Protein AF-A0A8T7M5J0-F1 (afdb_monomer)

Secondary structure (DSSP, 8-state):
-PPP----HHHHHHHHHGGGS--EEEEHHHHHHHHHHHHHHHHHTT--EEEEEE-S-HHHHHHHHHHHHHHHHHSSEEEEEEPPPTT--TT---------TTSTTSS-TTEEEEEPPTT-GGGGEEEEEEEESS-EEEEEEEE-----SSGGG-EEEEEEE--HHHHHHHHHHHHHHHHHH-HHHHHHHHHHHHHS---PPPHHHHHHHHHHHHHHHHHHHHHHHHHHHHHHHHHHHHHHHHHHHHHHHHHHHHHHHHTT-SS--HHHHHHHHHHHHHHHHHHHHHHHHHHHHHHHSSS-----TTS-S---

Organism: NCBI:txid3003348

Radius of gyration: 29.37 Å; Cα contacts (8 Å, |Δi|>4): 391; chains: 1; bounding box: 69×41×89 Å

Sequence (312 aa):
MKKPLNLSLFQALKKVLKDEIEIIELPKPTLIEISHVLEDTVISNKLPAMVFTGFQESKYWLKEIKRYRELAGIAHSVAVFSGPPIGVSPNSKTNHEIPFPGSAEDLTANTINITLADNDSMRQEWFLIVLTKEFSVLLCGLDKHEPVSMEAERKFETIISFDPAVITIALALIESVLEHYRPEKLKIVKEGSKNFPPCLPTPKYLSIITSKFIEQAAFYRPLLRRLDQEIAMRATINRLLHEAGQPITSLLMQLELLKGEKFLNIEDLNTLLSLSERLKGILDQLSKVSEFKTESFDGFLYLDINKPLFEV

InterPro domains:
  IPR019278 DICT domain [PF10069] (10-140)

Foldseek 3Di:
DFDAPQDALVVLLCVVCPPVFDWDKDFPVLLVLLVCLVLVLCLVVLFAKEKEWEELAVVVVLVCVVSVQSSLVRYQAYEYEHEDHPPPDVPPPDPDPPQDPDDVVNHPPRYHYFHGDPPHNSSQKTWMWIFGQQFTKIKIWGWPPDDDPDSRRTMTRITIDRDLVSSVSSVVSVLVSCCRGPVVCSVVSVVRCVVRRRDHHDPVSVVSSVVSVVVVVVVCVVVVVVVVVVVVLVVVVVVLVVQLVVLVVVLVVLVVVCVPDPDDDPVSVVSNVVSVVSNVVSVVVVVVSVVVVVVPPPPDDDDPPPDPPDDD

Nearest PDB structures (foldseek):
  4pn0-assembly1_A  TM=2.574E-01  e=2.752E+00  Schizosaccharomyces pombe

Solvent-accessible surface area (backbone atoms only — not comparable to full-atom values): 17499 Å² total; per-residue (Å²): 130,70,79,50,61,88,54,40,67,57,62,52,48,51,66,73,46,51,89,80,51,76,72,42,81,38,40,44,61,60,52,50,48,54,51,46,56,57,52,48,53,36,55,79,65,60,41,57,23,42,36,41,37,32,35,50,43,38,74,59,48,69,77,44,46,69,58,54,48,56,42,29,75,46,22,67,29,32,38,39,38,27,38,67,58,88,85,72,53,99,79,60,90,59,96,60,81,73,71,52,98,58,36,88,80,72,45,58,96,27,53,44,83,42,70,47,35,80,91,20,40,47,39,54,21,41,35,41,37,42,20,18,90,53,31,19,40,35,39,36,28,36,58,70,82,68,92,63,95,45,83,64,66,38,44,19,52,27,40,72,45,46,51,34,69,63,43,49,55,52,48,56,52,52,49,55,52,30,48,72,73,41,50,88,49,40,63,60,54,53,54,49,42,66,78,24,46,65,28,62,50,38,73,68,54,45,50,54,52,53,48,52,54,48,53,52,55,56,63,47,50,63,55,53,54,49,50,53,50,52,52,54,47,50,53,49,51,53,50,49,54,57,61,44,47,56,41,52,54,50,49,53,52,52,55,56,60,49,74,78,56,94,72,87,54,73,68,60,52,52,50,52,48,54,36,49,54,54,43,48,56,49,51,55,53,51,50,56,59,52,56,59,52,66,77,67,61,85,79,71,84,86,75,66,90,84,62,73,96,80,84,129

Structure (mmCIF, N/CA/C/O backbone):
data_AF-A0A8T7M5J0-F1
#
_entry.id   AF-A0A8T7M5J0-F1
#
loop_
_atom_site.group_PDB
_atom_site.id
_atom_site.type_symbol
_atom_site.label_atom_id
_atom_site.label_alt_id
_atom_site.label_comp_id
_atom_site.label_asym_id
_atom_site.label_entity_id
_atom_site.label_seq_id
_atom_site.pdbx_PDB_ins_code
_atom_site.Cartn_x
_atom_site.Cartn_y
_atom_site.Cartn_z
_atom_site.occupancy
_atom_site.B_iso_or_equiv
_atom_site.auth_seq_id
_atom_site.auth_comp_id
_atom_site.auth_asym_id
_atom_site.auth_atom_id
_atom_site.pdbx_PDB_model_num
ATOM 1 N N . MET A 1 1 ? 8.734 -15.324 24.807 1.00 62.44 1 MET A N 1
ATOM 2 C CA . MET A 1 1 ? 7.954 -14.797 23.663 1.00 62.44 1 MET A CA 1
ATOM 3 C C . MET A 1 1 ? 6.618 -15.521 23.586 1.00 62.44 1 MET A C 1
ATOM 5 O O . MET A 1 1 ? 6.584 -16.709 23.890 1.00 62.44 1 MET A O 1
ATOM 9 N N . LYS A 1 2 ? 5.529 -14.820 23.234 1.00 76.81 2 LYS A N 1
ATOM 10 C CA . LYS A 1 2 ? 4.229 -15.457 22.947 1.00 76.81 2 LYS A CA 1
ATOM 11 C C . LYS A 1 2 ? 4.355 -16.346 21.700 1.00 76.81 2 LYS A C 1
ATOM 13 O O . LYS A 1 2 ? 5.216 -16.095 20.862 1.00 76.81 2 LYS A O 1
ATOM 18 N N . LYS A 1 3 ? 3.535 -17.398 21.602 1.00 86.44 3 LYS A N 1
ATOM 19 C CA . LYS A 1 3 ? 3.463 -18.245 20.396 1.00 86.44 3 LYS A CA 1
ATOM 20 C C . LYS A 1 3 ? 2.876 -17.439 19.225 1.00 86.44 3 LYS A C 1
ATOM 22 O O . LYS A 1 3 ? 2.038 -16.581 19.507 1.00 86.44 3 LYS A O 1
ATOM 27 N N . PRO A 1 4 ? 3.270 -17.705 17.966 1.00 87.81 4 PRO A N 1
ATOM 28 C CA . PRO A 1 4 ? 2.684 -17.031 16.813 1.00 87.81 4 PRO A CA 1
ATOM 29 C C . PRO A 1 4 ? 1.185 -17.302 16.735 1.00 87.81 4 PRO A C 1
ATOM 31 O O . PRO A 1 4 ? 0.736 -18.435 16.943 1.00 87.81 4 PRO A O 1
ATOM 34 N N . LEU A 1 5 ? 0.421 -16.251 16.453 1.00 85.44 5 LEU A N 1
ATOM 35 C CA . LEU A 1 5 ? -0.970 -16.383 16.069 1.00 85.44 5 LEU A CA 1
ATOM 36 C C . LEU A 1 5 ? -0.924 -16.619 14.559 1.00 85.44 5 LEU A C 1
ATOM 38 O O . LEU A 1 5 ? -0.621 -15.707 13.805 1.00 85.44 5 LEU A O 1
ATOM 42 N N . ASN A 1 6 ? -1.134 -17.859 14.108 1.00 86.38 6 ASN A N 1
ATOM 43 C CA . ASN A 1 6 ? -1.099 -18.222 12.681 1.00 86.38 6 ASN A CA 1
ATOM 44 C C . ASN A 1 6 ? -2.337 -17.676 11.937 1.00 86.38 6 ASN A C 1
ATOM 46 O O . ASN A 1 6 ? -3.105 -18.429 11.337 1.00 86.38 6 ASN A O 1
ATOM 50 N N . LEU A 1 7 ? -2.573 -16.373 12.058 1.00 92.12 7 LEU A N 1
ATOM 51 C CA . LEU A 1 7 ? -3.664 -15.625 11.468 1.00 92.12 7 LEU A CA 1
ATOM 52 C C . LEU A 1 7 ? -3.059 -14.677 10.440 1.00 92.12 7 LEU A C 1
ATOM 54 O O . LEU A 1 7 ? -2.282 -13.793 10.776 1.00 92.12 7 LEU A O 1
ATOM 58 N N . SER A 1 8 ? -3.427 -14.887 9.183 1.00 93.62 8 SER A N 1
ATOM 59 C CA . SER A 1 8 ? -3.113 -13.989 8.077 1.00 93.62 8 SER A CA 1
ATOM 60 C C . SER A 1 8 ? -4.318 -13.088 7.837 1.00 93.62 8 SER A C 1
ATOM 62 O O . SER A 1 8 ? -5.422 -13.602 7.620 1.00 93.62 8 SER A O 1
ATOM 64 N N . LEU A 1 9 ? -4.129 -11.767 7.888 1.00 94.94 9 LEU A N 1
ATOM 65 C CA . LEU A 1 9 ? -5.209 -10.815 7.627 1.00 94.94 9 LEU A CA 1
ATOM 66 C C . LEU A 1 9 ? -5.636 -10.936 6.163 1.00 94.94 9 LEU A C 1
ATOM 68 O O . LEU A 1 9 ? -6.823 -11.110 5.879 1.00 94.94 9 LEU A O 1
ATOM 72 N N . PHE A 1 10 ? -4.665 -10.947 5.250 1.00 95.38 10 PHE A N 1
ATOM 73 C CA . PHE A 1 10 ? -4.910 -11.086 3.818 1.00 95.38 10 PHE A CA 1
ATOM 74 C C . PHE A 1 10 ? -5.673 -12.372 3.469 1.00 95.38 10 PHE A C 1
ATOM 76 O O . PHE A 1 10 ? -6.713 -12.321 2.812 1.00 95.38 10 PHE A O 1
ATOM 83 N N . GLN A 1 11 ? -5.199 -13.537 3.930 1.00 94.88 11 GLN A N 1
ATOM 84 C CA . GLN A 1 11 ? -5.832 -14.821 3.601 1.00 94.88 11 GLN A CA 1
ATOM 85 C C . GLN A 1 11 ? -7.222 -14.950 4.228 1.00 94.88 11 GLN A C 1
ATOM 87 O O . GLN A 1 11 ? -8.128 -15.517 3.612 1.00 94.88 11 GLN A O 1
ATOM 92 N N . ALA A 1 12 ? -7.418 -14.415 5.437 1.00 94.31 12 ALA A N 1
ATOM 93 C CA . ALA A 1 12 ? -8.731 -14.392 6.069 1.00 94.31 12 ALA A CA 1
ATOM 94 C C . ALA A 1 12 ? -9.722 -13.536 5.266 1.00 94.31 12 ALA A C 1
ATOM 96 O O . ALA A 1 12 ? -10.829 -13.997 4.989 1.00 94.31 12 ALA A O 1
ATOM 97 N N . LEU A 1 13 ? -9.313 -12.342 4.826 1.00 94.56 13 LEU A N 1
ATOM 98 C CA . LEU A 1 13 ? -10.138 -11.471 3.986 1.00 94.56 13 LEU A CA 1
ATOM 99 C C . LEU A 1 13 ? -10.436 -12.105 2.626 1.00 94.56 13 LEU A C 1
ATOM 101 O O . LEU A 1 13 ? -11.602 -12.202 2.254 1.00 94.56 13 LEU A O 1
ATOM 105 N N . LYS A 1 14 ? -9.420 -12.629 1.930 1.00 94.00 14 LYS A N 1
ATOM 106 C CA . LYS A 1 14 ? -9.575 -13.349 0.653 1.00 94.00 14 LYS A CA 1
ATOM 107 C C . LYS A 1 14 ? -10.585 -14.493 0.768 1.00 94.00 14 LYS A C 1
ATOM 109 O O . LYS A 1 14 ? -11.437 -14.667 -0.098 1.00 94.00 14 LYS A O 1
ATOM 114 N N . LYS A 1 15 ? -10.542 -15.253 1.866 1.00 91.75 15 LYS A N 1
ATOM 115 C CA . LYS A 1 15 ? -11.474 -16.362 2.117 1.00 91.75 15 LYS A CA 1
ATOM 116 C C . LYS A 1 15 ? -12.911 -15.899 2.362 1.00 91.75 15 LYS A C 1
ATOM 118 O O . LYS A 1 15 ? -13.839 -16.586 1.934 1.00 91.75 15 LYS A O 1
ATOM 123 N N . VAL A 1 16 ? -13.094 -14.808 3.105 1.00 88.25 16 VAL A N 1
ATOM 124 C CA . VAL A 1 16 ? -14.425 -14.293 3.460 1.00 88.25 16 VAL A CA 1
ATOM 125 C C . VAL A 1 16 ? -15.076 -13.600 2.268 1.00 88.25 16 VAL A C 1
ATOM 127 O O . VAL A 1 16 ? -16.250 -13.844 2.010 1.00 88.25 16 VAL A O 1
ATOM 130 N N . LEU A 1 17 ? -14.311 -12.796 1.532 1.00 87.00 17 LEU A N 1
ATOM 131 C CA . LEU A 1 17 ? -14.814 -11.953 0.448 1.00 87.00 17 LEU A CA 1
ATOM 132 C C . LEU A 1 17 ? -14.893 -12.685 -0.895 1.00 87.00 17 LEU A C 1
ATOM 134 O O . LEU A 1 17 ? -15.700 -12.310 -1.735 1.00 87.00 17 LEU A O 1
ATOM 138 N N . LYS A 1 18 ? -14.115 -13.759 -1.091 1.00 84.12 18 LYS A N 1
ATOM 139 C CA . LYS A 1 18 ? -14.115 -14.572 -2.320 1.00 84.12 18 LYS A CA 1
ATOM 140 C C . LYS A 1 18 ? -14.060 -13.689 -3.580 1.00 84.12 18 LYS A C 1
ATOM 142 O O . LYS A 1 18 ? -13.096 -12.952 -3.741 1.00 84.12 18 LYS A O 1
ATOM 147 N N . ASP A 1 19 ? -15.085 -13.762 -4.430 1.00 80.06 19 ASP A N 1
ATOM 148 C CA . ASP A 1 19 ? -15.184 -13.063 -5.714 1.00 80.06 19 ASP A CA 1
ATOM 149 C C . ASP A 1 19 ? -15.786 -11.647 -5.589 1.00 80.06 19 ASP A C 1
ATOM 151 O O . ASP A 1 19 ? -15.951 -10.958 -6.593 1.00 80.06 19 ASP A O 1
ATOM 155 N N . GLU A 1 20 ? -16.134 -11.197 -4.377 1.00 84.25 20 GLU A N 1
ATOM 156 C CA . GLU A 1 20 ? -16.705 -9.861 -4.136 1.00 84.25 20 GLU A CA 1
ATOM 157 C C . GLU A 1 20 ? -15.642 -8.754 -4.092 1.00 84.25 20 GLU A C 1
ATOM 159 O O . GLU A 1 20 ? -15.988 -7.572 -4.107 1.00 84.25 20 GLU A O 1
ATOM 164 N N . ILE A 1 21 ? -14.353 -9.111 -4.048 1.00 83.88 21 ILE A N 1
ATOM 165 C CA . ILE A 1 21 ? -13.253 -8.148 -4.040 1.00 83.88 21 ILE A CA 1
ATOM 166 C C . ILE A 1 21 ? -12.209 -8.474 -5.102 1.00 83.88 21 ILE A C 1
ATOM 168 O O . ILE A 1 21 ? -11.776 -9.615 -5.259 1.00 83.88 21 ILE A O 1
ATOM 172 N N . GLU A 1 22 ? -11.779 -7.444 -5.824 1.00 88.94 22 GLU A N 1
ATOM 173 C CA . GLU A 1 22 ? -10.689 -7.566 -6.781 1.00 88.94 22 GLU A CA 1
ATOM 174 C C . GLU A 1 22 ? -9.350 -7.632 -6.037 1.00 88.94 22 GLU A C 1
ATOM 176 O O . GLU A 1 22 ? -9.048 -6.795 -5.183 1.00 88.94 22 GLU A O 1
ATOM 181 N N . ILE A 1 23 ? -8.543 -8.641 -6.366 1.00 93.19 23 ILE A N 1
ATOM 182 C CA . ILE A 1 23 ? -7.170 -8.772 -5.880 1.00 93.19 23 ILE A CA 1
ATOM 183 C C . ILE A 1 23 ? -6.244 -8.340 -7.007 1.00 93.19 23 ILE A C 1
ATOM 185 O O . ILE A 1 23 ? -6.218 -8.961 -8.069 1.00 93.19 23 ILE A O 1
ATOM 189 N N . ILE A 1 24 ? -5.465 -7.293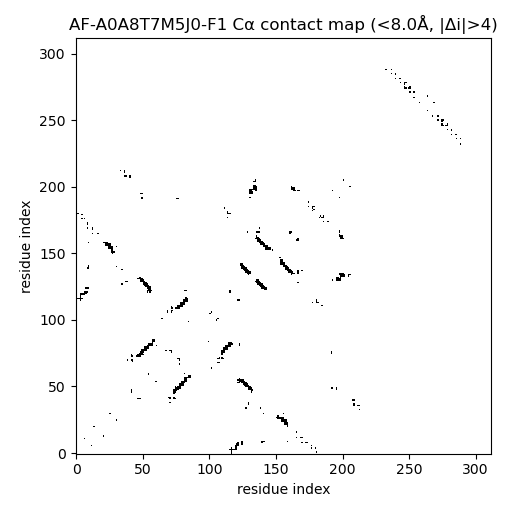 -6.754 1.00 94.12 24 ILE A N 1
ATOM 190 C CA . ILE A 1 24 ? -4.527 -6.723 -7.722 1.00 94.12 24 ILE A CA 1
ATOM 191 C C . ILE A 1 24 ? -3.088 -7.076 -7.349 1.00 94.12 24 ILE A C 1
ATOM 193 O O . ILE A 1 24 ? -2.733 -7.126 -6.174 1.00 94.12 24 ILE A O 1
ATOM 197 N N . GLU A 1 25 ? -2.236 -7.315 -8.344 1.00 94.31 25 GLU A N 1
ATOM 198 C CA . GLU A 1 25 ? -0.804 -7.528 -8.121 1.00 94.31 25 GLU A CA 1
ATOM 199 C C . GLU A 1 25 ? -0.076 -6.181 -8.190 1.00 94.31 25 GLU A C 1
ATOM 201 O O . GLU A 1 25 ? -0.084 -5.521 -9.231 1.00 94.31 25 GLU A O 1
ATOM 206 N N . LEU A 1 26 ? 0.556 -5.769 -7.088 1.00 90.69 26 LEU A N 1
ATOM 207 C CA . LEU A 1 26 ? 1.293 -4.508 -7.006 1.00 90.69 26 LEU A CA 1
ATOM 208 C C . LEU A 1 26 ? 2.768 -4.740 -6.663 1.00 90.69 26 LEU A C 1
ATOM 210 O O . LEU A 1 26 ? 3.072 -5.523 -5.759 1.00 90.69 26 LEU A O 1
ATOM 214 N N . PRO A 1 27 ? 3.708 -4.052 -7.335 1.00 89.00 27 PRO A N 1
ATOM 215 C CA . PRO A 1 27 ? 5.094 -4.047 -6.901 1.00 89.00 27 PRO A CA 1
ATOM 216 C C . PRO A 1 27 ? 5.232 -3.241 -5.602 1.00 89.00 27 PRO A C 1
ATOM 218 O O . PRO A 1 27 ? 4.486 -2.287 -5.355 1.00 89.00 27 PRO A O 1
ATOM 221 N N . LYS A 1 28 ? 6.223 -3.597 -4.780 1.00 86.69 28 LYS A N 1
ATOM 222 C CA . LYS A 1 28 ? 6.463 -2.979 -3.466 1.00 86.69 28 LYS A CA 1
ATOM 223 C C . LYS A 1 28 ? 6.459 -1.440 -3.472 1.00 86.69 28 LYS A C 1
ATOM 225 O O . LYS A 1 28 ? 5.820 -0.876 -2.585 1.00 86.69 28 LYS A O 1
ATOM 230 N N . PRO A 1 29 ? 7.124 -0.739 -4.417 1.00 85.94 29 PRO A N 1
ATOM 231 C CA . PRO A 1 29 ? 7.123 0.721 -4.425 1.00 85.94 29 PRO A CA 1
ATOM 232 C C . PRO A 1 29 ? 5.714 1.295 -4.582 1.00 85.94 29 PRO A C 1
ATOM 234 O O . PRO A 1 29 ? 5.348 2.202 -3.850 1.00 85.94 29 PRO A O 1
ATOM 237 N N . THR A 1 30 ? 4.889 0.718 -5.461 1.00 88.56 30 THR A N 1
ATOM 238 C CA . THR A 1 30 ? 3.501 1.162 -5.652 1.00 88.56 30 THR A CA 1
ATOM 239 C C . THR A 1 30 ? 2.657 0.936 -4.401 1.00 88.56 30 THR A C 1
ATOM 241 O O . THR A 1 30 ? 1.861 1.797 -4.044 1.00 88.56 30 THR A O 1
ATOM 244 N N . LEU A 1 31 ? 2.849 -0.186 -3.702 1.00 90.88 31 LEU A N 1
ATOM 245 C CA . LEU A 1 31 ? 2.148 -0.457 -2.446 1.00 90.88 31 LEU A CA 1
ATOM 246 C C . LEU A 1 31 ? 2.497 0.567 -1.352 1.00 90.88 31 LEU A C 1
ATOM 248 O O . LEU A 1 31 ? 1.601 1.063 -0.669 1.00 90.88 31 LEU A O 1
ATOM 252 N N . ILE A 1 32 ? 3.786 0.896 -1.209 1.00 88.62 32 ILE A N 1
ATOM 253 C CA . ILE A 1 32 ? 4.272 1.910 -0.259 1.00 88.62 32 ILE A CA 1
ATOM 254 C C . ILE A 1 32 ? 3.673 3.274 -0.592 1.00 88.62 32 ILE A C 1
ATOM 256 O O . ILE A 1 32 ? 3.144 3.944 0.287 1.00 88.62 32 ILE A O 1
ATOM 260 N N . GLU A 1 33 ? 3.706 3.655 -1.862 1.00 88.88 33 GLU A N 1
ATOM 261 C CA . GLU A 1 33 ? 3.191 4.939 -2.321 1.00 88.88 33 GLU A CA 1
ATOM 262 C C . GLU A 1 33 ? 1.682 5.091 -2.090 1.00 88.88 33 GLU A C 1
ATOM 264 O O . GLU A 1 33 ? 1.230 6.120 -1.591 1.00 88.88 33 GLU A O 1
ATOM 269 N N . ILE A 1 34 ? 0.891 4.045 -2.351 1.00 93.50 34 ILE A N 1
ATOM 270 C CA . ILE A 1 34 ? -0.541 4.047 -2.016 1.00 93.50 34 ILE A CA 1
ATOM 271 C C . ILE A 1 34 ? -0.735 4.224 -0.502 1.00 93.50 34 ILE A C 1
ATOM 273 O O . ILE A 1 34 ? -1.582 5.017 -0.090 1.00 93.50 34 ILE A O 1
ATOM 277 N N . SER A 1 35 ? 0.057 3.531 0.327 1.00 93.44 35 SER A N 1
ATOM 278 C CA . SER A 1 35 ? 0.045 3.708 1.789 1.00 93.44 35 SER A CA 1
ATOM 279 C C . SER A 1 35 ? 0.316 5.167 2.167 1.00 93.44 35 SER A C 1
ATOM 281 O O . SER A 1 35 ? -0.444 5.754 2.937 1.00 93.44 35 SER A O 1
ATOM 283 N N . HIS A 1 36 ? 1.344 5.782 1.571 1.00 92.12 36 HIS A N 1
ATOM 284 C CA . HIS A 1 36 ? 1.713 7.178 1.817 1.00 92.12 36 HIS A CA 1
ATOM 285 C C . HIS A 1 36 ? 0.620 8.148 1.389 1.00 92.12 36 HIS A C 1
ATOM 287 O O . HIS A 1 36 ? 0.271 9.019 2.171 1.00 92.12 36 HIS A O 1
ATOM 293 N N . VAL A 1 37 ? -0.014 7.972 0.228 1.00 94.25 37 VAL A N 1
ATOM 294 C CA . VAL A 1 37 ? -1.141 8.828 -0.189 1.00 94.25 37 VAL A CA 1
ATOM 295 C C . VAL A 1 37 ? -2.286 8.802 0.833 1.00 94.25 37 VAL A C 1
ATOM 297 O O . VAL A 1 37 ? -2.885 9.845 1.128 1.00 94.25 37 VAL A O 1
ATOM 300 N N . LEU A 1 38 ? -2.602 7.627 1.384 1.00 96.19 38 LEU A N 1
ATOM 301 C CA . LEU A 1 38 ? -3.656 7.471 2.388 1.00 96.19 38 LEU A CA 1
ATOM 302 C C . LEU A 1 38 ? -3.263 8.118 3.727 1.00 96.19 38 LEU A C 1
ATOM 304 O O . LEU A 1 38 ? -4.058 8.861 4.306 1.00 96.19 38 LEU A O 1
ATOM 308 N N . GLU A 1 39 ? -2.034 7.891 4.192 1.00 94.25 39 GLU A N 1
ATOM 309 C CA . GLU A 1 39 ? -1.477 8.485 5.417 1.00 94.25 39 GLU A CA 1
ATOM 310 C C . GLU A 1 39 ? -1.359 10.017 5.306 1.00 94.25 39 GLU A C 1
ATOM 312 O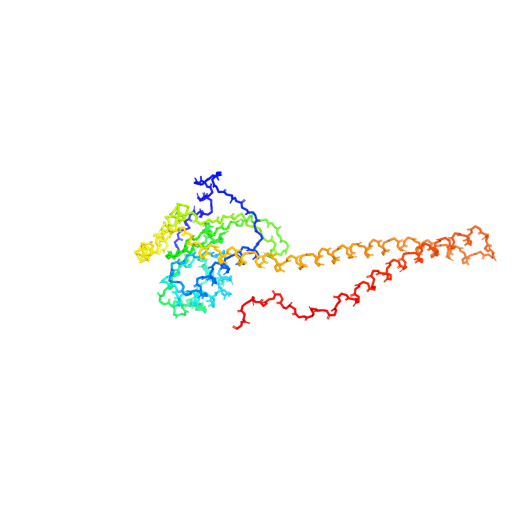 O . GLU A 1 39 ? -1.838 10.749 6.174 1.00 94.25 39 GLU A O 1
ATOM 317 N N . ASP A 1 40 ? -0.827 10.525 4.195 1.00 93.44 40 ASP A N 1
ATOM 318 C CA . ASP A 1 40 ? -0.680 11.954 3.911 1.00 93.44 40 ASP A CA 1
ATOM 319 C C . ASP A 1 40 ? -2.037 12.652 3.819 1.00 93.44 40 ASP A C 1
ATOM 321 O O . ASP A 1 40 ? -2.155 13.834 4.155 1.00 93.44 40 ASP A O 1
ATOM 325 N N . THR A 1 41 ? -3.088 11.941 3.397 1.00 94.69 41 THR A N 1
ATOM 326 C CA . THR A 1 41 ? -4.452 12.481 3.412 1.00 94.69 41 THR A CA 1
ATOM 327 C C . THR A 1 41 ? -4.920 12.748 4.843 1.00 94.69 41 THR A C 1
ATOM 329 O O . THR A 1 41 ? -5.547 13.785 5.081 1.00 94.69 41 THR A O 1
ATOM 332 N N . VAL A 1 42 ? -4.568 11.886 5.804 1.00 94.94 42 VAL A N 1
ATOM 333 C CA . VAL A 1 42 ? -4.831 12.107 7.237 1.00 94.94 42 VAL A CA 1
ATOM 334 C C . VAL A 1 42 ? -4.007 13.281 7.761 1.00 94.94 42 VAL A C 1
ATOM 336 O O . VAL A 1 42 ? -4.571 14.190 8.374 1.00 94.94 42 VAL A O 1
ATOM 339 N N . ILE A 1 43 ? -2.701 13.292 7.479 1.00 92.44 43 ILE A N 1
ATOM 340 C CA . ILE A 1 43 ? -1.757 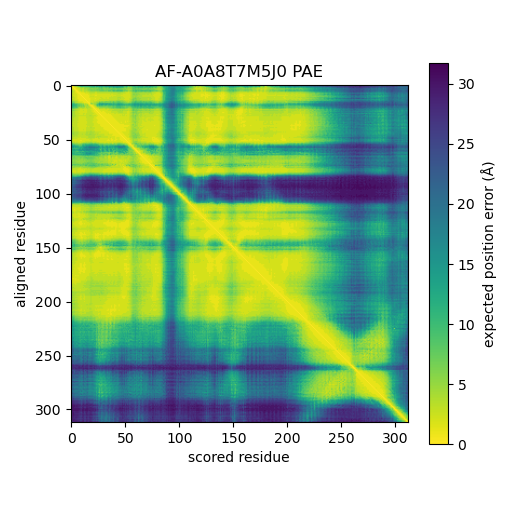14.303 7.978 1.00 92.44 43 ILE A CA 1
ATOM 341 C C . ILE A 1 43 ? -2.110 15.696 7.442 1.00 92.44 43 ILE A C 1
ATOM 343 O O . ILE A 1 43 ? -2.390 16.617 8.213 1.00 92.44 43 ILE A O 1
ATOM 347 N N . SER A 1 44 ? -2.190 15.843 6.118 1.00 92.81 44 SER A N 1
ATOM 348 C CA . SER A 1 44 ? -2.395 17.136 5.445 1.00 92.81 44 SER A CA 1
ATOM 349 C C . SER A 1 44 ? -3.729 17.786 5.808 1.00 92.81 44 SER A C 1
ATOM 351 O O . SER A 1 44 ? -3.849 19.009 5.831 1.00 92.81 44 SER A O 1
ATOM 353 N N . ASN A 1 45 ? -4.746 16.971 6.104 1.00 94.12 45 ASN A N 1
ATOM 354 C CA . ASN A 1 45 ? -6.077 17.447 6.483 1.00 94.12 45 ASN A CA 1
ATOM 355 C C . ASN A 1 45 ? -6.308 17.439 8.000 1.00 94.12 45 ASN A C 1
ATOM 357 O O . ASN A 1 45 ? -7.419 17.744 8.434 1.00 94.12 45 ASN A O 1
ATOM 361 N N . LYS A 1 46 ? -5.282 17.102 8.794 1.00 94.38 46 LYS A N 1
ATOM 362 C CA . LYS A 1 46 ? -5.326 17.021 10.261 1.00 94.38 46 LYS A CA 1
ATOM 363 C C . LYS A 1 46 ? -6.522 16.216 10.775 1.00 94.38 46 LYS A C 1
ATOM 365 O O . LYS A 1 46 ? -7.218 16.642 11.697 1.00 94.38 46 LYS A O 1
ATOM 370 N N . LEU A 1 47 ? -6.792 15.076 10.144 1.00 94.44 47 LEU A N 1
ATOM 371 C CA . LEU A 1 47 ? -7.955 14.258 10.467 1.00 94.44 47 LEU A CA 1
ATOM 372 C C . LEU A 1 47 ? -7.707 13.439 11.735 1.00 94.44 47 LEU A C 1
ATOM 374 O O . LEU A 1 47 ? -6.788 12.620 11.751 1.00 94.44 47 LEU A O 1
ATOM 378 N N . PRO A 1 48 ? -8.548 13.571 12.777 1.00 94.62 48 PRO A N 1
ATOM 379 C CA . PRO A 1 48 ? -8.528 12.624 13.878 1.00 94.62 48 PRO A CA 1
ATOM 380 C C . PRO A 1 48 ? -8.838 11.225 13.340 1.00 94.62 48 PRO A C 1
ATOM 382 O O . PRO A 1 48 ? -9.853 11.022 12.665 1.00 94.62 48 PRO A O 1
ATOM 385 N N . ALA A 1 49 ? -7.949 10.280 13.629 1.00 95.44 49 ALA A N 1
ATOM 386 C CA . ALA A 1 49 ? -7.994 8.945 13.053 1.00 95.44 49 ALA A CA 1
ATOM 387 C C . ALA A 1 49 ? -7.620 7.859 14.064 1.00 95.44 49 ALA A C 1
ATOM 389 O O . ALA A 1 49 ? -6.830 8.097 14.981 1.00 95.44 49 ALA A O 1
ATOM 390 N N . MET A 1 50 ? -8.120 6.647 13.845 1.00 95.88 50 MET A N 1
ATOM 391 C CA . MET A 1 50 ? -7.411 5.442 14.261 1.00 95.88 50 MET A CA 1
ATOM 392 C C . MET A 1 50 ? -6.674 4.856 13.073 1.00 95.88 50 MET A C 1
ATOM 394 O O . MET A 1 50 ? -7.262 4.676 12.008 1.00 95.88 50 MET A O 1
ATOM 398 N N . VAL A 1 51 ? -5.403 4.530 13.273 1.00 95.62 51 VAL A N 1
ATOM 399 C CA . VAL A 1 51 ? -4.579 3.905 12.243 1.00 95.62 51 VAL A CA 1
ATOM 400 C C . VAL A 1 51 ? -4.023 2.592 12.766 1.00 95.62 51 VAL A C 1
ATOM 402 O O . VAL A 1 51 ? -3.479 2.547 13.866 1.00 95.62 51 VAL A O 1
ATOM 405 N N . PHE A 1 52 ? -4.139 1.531 11.977 1.00 95.62 52 PHE A N 1
ATOM 406 C CA . PHE A 1 52 ? -3.498 0.243 12.224 1.00 95.62 52 PHE A CA 1
ATOM 407 C C . PHE A 1 52 ? -2.561 -0.044 11.064 1.00 95.62 52 PHE A C 1
ATOM 409 O O . PHE A 1 52 ? -2.987 0.021 9.916 1.00 95.62 52 PHE A O 1
ATOM 416 N N . THR A 1 53 ? -1.304 -0.359 11.347 1.00 93.12 53 THR A N 1
ATOM 417 C CA . THR A 1 53 ? -0.304 -0.618 10.310 1.00 93.12 53 THR A CA 1
ATOM 418 C C . THR A 1 53 ? 0.546 -1.831 10.649 1.00 93.12 53 THR A C 1
ATOM 420 O O . THR A 1 53 ? 0.869 -2.057 11.818 1.00 93.12 53 THR A O 1
ATOM 423 N N . GLY A 1 54 ? 0.916 -2.613 9.643 1.00 89.69 54 GLY A N 1
ATOM 424 C CA . GLY A 1 54 ? 1.804 -3.759 9.786 1.00 89.69 54 GLY A CA 1
ATOM 425 C C . GLY A 1 54 ? 2.951 -3.722 8.798 1.00 89.69 54 GLY A C 1
ATOM 426 O O . GLY A 1 54 ? 2.747 -3.479 7.609 1.00 89.69 54 GLY A O 1
ATOM 427 N N . PHE A 1 55 ? 4.152 -4.019 9.296 1.00 78.62 55 PHE A N 1
ATOM 428 C CA . PHE A 1 55 ? 5.370 -4.074 8.492 1.00 78.62 55 PHE A CA 1
ATOM 429 C C . PHE A 1 55 ? 5.992 -5.465 8.530 1.00 78.62 55 PHE A C 1
ATOM 431 O O . PHE A 1 55 ? 6.134 -6.067 9.597 1.00 78.62 55 PHE A O 1
ATOM 438 N N . GLN A 1 56 ? 6.473 -5.926 7.374 1.00 66.88 56 GLN A N 1
ATOM 439 C CA . GLN A 1 56 ? 7.090 -7.248 7.266 1.00 66.88 56 GLN A CA 1
ATOM 440 C C . GLN A 1 56 ? 8.365 -7.398 8.117 1.00 66.88 56 GLN A C 1
ATOM 442 O O . GLN A 1 56 ? 8.616 -8.436 8.732 1.00 66.88 56 GLN A O 1
ATOM 447 N N . GLU A 1 57 ? 9.170 -6.334 8.212 1.00 63.38 57 GLU A N 1
ATOM 448 C CA . GLU A 1 57 ? 10.368 -6.304 9.054 1.00 63.38 57 GLU A CA 1
ATOM 449 C C . GLU A 1 57 ? 10.552 -4.951 9.748 1.00 63.38 57 GLU A C 1
ATOM 451 O O . GLU A 1 57 ? 10.328 -3.885 9.172 1.00 63.38 57 GLU A O 1
ATOM 456 N N . SER A 1 58 ? 11.071 -4.997 10.974 1.00 54.91 58 SER A N 1
ATOM 457 C CA . SER A 1 58 ? 11.377 -3.843 11.829 1.00 54.91 58 SER A CA 1
ATOM 458 C C . SER A 1 58 ? 12.417 -2.878 11.231 1.00 54.91 58 SER A C 1
ATOM 460 O O . SER A 1 58 ? 12.450 -1.706 11.600 1.00 54.91 58 SER A O 1
ATOM 462 N N . LYS A 1 59 ? 13.225 -3.309 10.247 1.00 58.56 59 LYS A N 1
ATOM 463 C CA . LYS A 1 59 ? 14.136 -2.415 9.504 1.00 58.56 59 LYS A CA 1
ATOM 464 C C . LYS A 1 59 ? 13.405 -1.401 8.618 1.00 58.56 59 LYS A C 1
ATOM 466 O O . LYS A 1 59 ? 13.925 -0.311 8.395 1.00 58.56 59 LYS A O 1
ATOM 471 N N . TYR A 1 60 ? 12.219 -1.750 8.112 1.00 59.56 60 TYR A N 1
ATOM 472 C CA . TYR A 1 60 ? 11.398 -0.824 7.327 1.00 59.56 60 TYR A CA 1
ATOM 473 C C . TYR A 1 60 ? 10.731 0.201 8.241 1.00 59.56 60 TYR A C 1
ATOM 475 O O . TYR A 1 60 ? 10.703 1.378 7.903 1.00 59.56 60 TYR A O 1
ATOM 483 N N . TRP A 1 61 ? 10.327 -0.220 9.445 1.00 61.00 61 TRP A N 1
ATOM 484 C CA . TRP A 1 61 ? 9.794 0.680 10.466 1.00 61.00 61 TRP A CA 1
ATOM 485 C C . TRP A 1 61 ? 10.751 1.839 10.772 1.00 61.00 61 TRP A C 1
ATOM 487 O O . TRP A 1 61 ? 10.31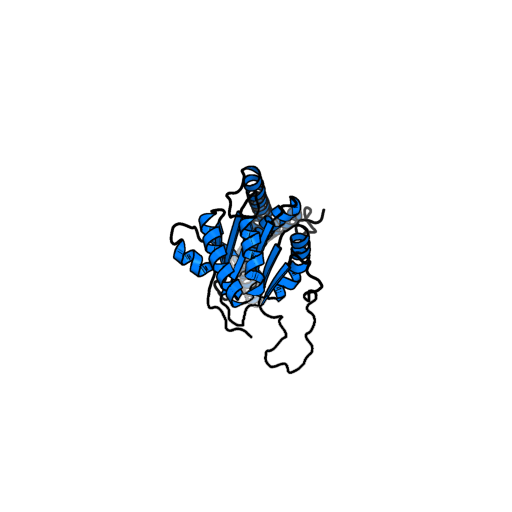2 2.980 10.752 1.00 61.00 61 TRP A O 1
ATOM 497 N N . LEU A 1 62 ? 12.060 1.588 10.938 1.00 60.97 62 LEU A N 1
ATOM 498 C CA . LEU A 1 62 ? 13.063 2.638 11.209 1.00 60.97 62 LEU A CA 1
ATOM 499 C C . LEU A 1 62 ? 13.036 3.809 10.211 1.00 60.97 62 LEU A C 1
ATOM 501 O O . LEU A 1 62 ? 13.268 4.950 10.607 1.00 60.97 62 LEU A O 1
ATOM 505 N N . LYS A 1 63 ? 12.748 3.537 8.933 1.00 63.91 63 LYS A N 1
ATOM 506 C CA . LYS A 1 63 ? 12.662 4.568 7.886 1.00 63.91 63 LYS A CA 1
ATOM 507 C C . LYS A 1 63 ? 11.352 5.360 7.952 1.00 63.91 63 LYS A C 1
ATOM 509 O O . LYS A 1 63 ? 11.330 6.529 7.584 1.00 63.91 63 LYS A O 1
ATOM 514 N N . GLU A 1 64 ? 10.301 4.748 8.487 1.00 70.56 64 GLU A N 1
ATOM 515 C CA . GLU A 1 64 ? 8.949 5.306 8.570 1.00 70.56 64 GLU A CA 1
ATOM 516 C C . GLU A 1 64 ? 8.654 6.003 9.914 1.00 70.56 64 GLU A C 1
ATOM 518 O O . GLU A 1 64 ? 7.668 6.732 10.019 1.00 70.56 64 GLU A O 1
ATOM 523 N N . ILE A 1 65 ? 9.517 5.865 10.935 1.00 69.56 65 ILE A N 1
ATOM 524 C CA . ILE A 1 65 ? 9.308 6.442 12.283 1.00 69.56 65 ILE A CA 1
ATOM 525 C C . ILE A 1 65 ? 8.939 7.924 12.239 1.00 69.56 65 ILE A C 1
ATOM 527 O O . ILE A 1 65 ? 8.044 8.350 12.966 1.00 69.56 65 ILE A O 1
ATOM 531 N N . LYS A 1 66 ? 9.626 8.731 11.417 1.00 73.56 66 LYS A N 1
ATOM 532 C CA . LYS A 1 66 ? 9.369 10.179 11.345 1.00 73.56 66 LYS A CA 1
ATOM 533 C C . LYS A 1 66 ? 7.919 10.457 10.933 1.00 73.56 66 LYS A C 1
ATOM 535 O O . LYS A 1 66 ? 7.253 11.252 11.589 1.00 73.56 66 LYS A O 1
ATOM 540 N N . ARG A 1 67 ? 7.428 9.748 9.913 1.00 79.44 67 ARG A N 1
ATOM 541 C CA . ARG A 1 67 ? 6.053 9.862 9.413 1.00 79.44 67 ARG A CA 1
ATOM 542 C C . ARG A 1 67 ? 5.044 9.405 10.457 1.00 79.44 67 ARG A C 1
ATOM 544 O O . ARG A 1 67 ? 4.084 10.109 10.740 1.00 79.44 67 ARG A O 1
ATOM 551 N N . TYR A 1 68 ? 5.288 8.269 11.101 1.00 79.75 68 TYR A N 1
ATOM 552 C CA . TYR A 1 68 ? 4.363 7.759 12.110 1.00 79.75 68 TYR A CA 1
ATOM 553 C C . TYR A 1 68 ? 4.358 8.580 13.407 1.00 79.75 68 TYR A C 1
ATOM 555 O O . TYR A 1 68 ? 3.340 8.606 14.096 1.00 79.75 68 TYR A O 1
ATOM 563 N N . ARG A 1 69 ? 5.437 9.310 13.722 1.00 79.12 69 ARG A N 1
ATOM 564 C CA . ARG A 1 69 ? 5.431 10.334 14.782 1.00 79.12 69 ARG A CA 1
ATOM 565 C C . ARG A 1 69 ? 4.528 11.511 14.427 1.00 79.12 69 ARG A C 1
ATOM 567 O O . ARG A 1 69 ? 3.753 11.944 15.275 1.00 79.12 69 ARG A O 1
ATOM 574 N N . GLU A 1 70 ? 4.607 12.007 13.196 1.00 82.12 70 GLU A N 1
ATOM 575 C CA . GLU A 1 70 ? 3.721 13.070 12.712 1.00 82.12 70 GLU A CA 1
ATOM 576 C C . GLU A 1 70 ? 2.258 12.612 12.713 1.00 82.12 70 GLU A C 1
ATOM 578 O O . GLU A 1 70 ? 1.393 13.283 13.279 1.00 82.12 70 GLU A O 1
ATOM 583 N N . LEU A 1 71 ? 2.004 11.409 12.192 1.00 84.31 71 LEU A N 1
ATOM 584 C CA . LEU A 1 71 ? 0.687 10.787 12.199 1.00 84.31 71 LEU A CA 1
ATOM 585 C C . LEU A 1 71 ? 0.147 10.635 13.624 1.00 84.31 71 LEU A C 1
ATOM 587 O O . LEU A 1 71 ? -0.999 10.985 13.869 1.00 84.31 71 LEU A O 1
ATOM 591 N N . ALA A 1 72 ? 0.957 10.180 14.584 1.00 84.56 72 ALA A N 1
ATOM 592 C CA . ALA A 1 72 ? 0.534 10.023 15.977 1.00 84.56 72 ALA A CA 1
ATOM 593 C C . ALA A 1 72 ? 0.280 11.359 16.706 1.00 84.56 72 ALA A C 1
ATOM 595 O O . ALA A 1 72 ? -0.483 11.392 17.674 1.00 84.56 72 ALA A O 1
ATOM 596 N N . GLY A 1 73 ? 0.862 12.463 16.224 1.00 83.06 73 GLY A N 1
ATOM 597 C CA . GLY A 1 73 ? 0.555 13.817 16.696 1.00 83.06 73 GLY A CA 1
ATOM 598 C C . GLY A 1 73 ? -0.831 14.327 16.277 1.00 83.06 73 GLY A C 1
ATOM 599 O O . GLY A 1 73 ? -1.353 15.249 16.901 1.00 83.06 73 GLY A O 1
ATOM 600 N N . ILE A 1 74 ? -1.434 13.730 15.245 1.00 85.75 74 ILE A N 1
ATOM 601 C CA . ILE A 1 74 ? -2.744 14.112 14.686 1.00 85.75 74 ILE A CA 1
ATOM 602 C C . ILE A 1 74 ? -3.809 13.052 15.002 1.00 85.75 74 ILE A C 1
ATOM 604 O O . ILE A 1 74 ? -4.946 13.373 15.356 1.00 85.75 74 ILE A O 1
ATOM 608 N N . ALA A 1 75 ? -3.446 11.781 14.857 1.00 85.12 75 ALA A N 1
ATOM 609 C CA . ALA A 1 75 ? -4.316 10.641 15.062 1.00 85.12 75 ALA A CA 1
ATOM 610 C C . ALA A 1 75 ? -4.661 10.468 16.545 1.00 85.12 75 ALA A C 1
ATOM 612 O O . ALA A 1 75 ? -3.855 10.722 17.439 1.00 85.12 75 ALA A O 1
ATOM 613 N N . HIS A 1 76 ? -5.868 9.965 16.799 1.00 87.25 76 HIS A N 1
ATOM 614 C CA . HIS A 1 76 ? -6.291 9.565 18.135 1.00 87.25 76 HIS A CA 1
ATOM 615 C C . HIS A 1 76 ? -5.445 8.399 18.648 1.00 87.25 76 HIS A C 1
ATOM 617 O O . HIS A 1 76 ? -5.050 8.376 19.810 1.00 87.25 76 HIS A O 1
ATOM 623 N N . SER A 1 77 ? -5.155 7.434 17.773 1.00 89.62 77 SER A N 1
ATOM 624 C CA . SER A 1 77 ? -4.234 6.350 18.089 1.00 89.62 77 SER A CA 1
ATOM 625 C C . SER A 1 77 ? -3.648 5.712 16.837 1.00 89.62 77 SER A C 1
ATOM 627 O O . SER A 1 77 ? -4.332 5.605 15.818 1.00 89.62 77 SER A O 1
ATOM 629 N N . VAL A 1 78 ? -2.417 5.224 16.950 1.00 90.44 78 VAL A N 1
ATOM 630 C CA . VAL A 1 78 ? -1.696 4.511 15.894 1.00 90.44 78 VAL A CA 1
ATOM 631 C C . VAL A 1 78 ? -1.200 3.179 16.451 1.00 90.44 78 VAL A C 1
ATOM 633 O O . VAL A 1 78 ? -0.326 3.155 17.315 1.00 90.44 78 VAL A O 1
ATOM 636 N N . ALA A 1 79 ? -1.749 2.068 15.974 1.00 91.25 79 ALA A N 1
ATOM 637 C CA . ALA A 1 79 ? -1.340 0.718 16.336 1.00 91.25 79 ALA A CA 1
ATOM 638 C C . ALA A 1 79 ? -0.369 0.150 15.292 1.00 91.25 79 ALA A C 1
ATOM 640 O O . ALA A 1 79 ? -0.731 -0.021 14.130 1.00 91.25 79 ALA A O 1
ATOM 641 N N . VAL A 1 80 ? 0.856 -0.160 15.713 1.00 88.88 80 VAL A N 1
ATOM 642 C CA . VAL A 1 80 ? 1.940 -0.631 14.844 1.00 88.88 80 VAL A CA 1
ATOM 643 C C . VAL A 1 80 ? 2.261 -2.088 15.153 1.00 88.88 80 VAL A C 1
ATOM 645 O O . VAL A 1 80 ? 2.678 -2.414 16.266 1.00 88.88 80 VAL A O 1
ATOM 648 N N . PHE A 1 81 ? 2.108 -2.957 14.161 1.00 90.00 81 PHE A N 1
ATOM 649 C CA . PHE A 1 81 ? 2.403 -4.384 14.227 1.00 90.00 81 PHE A CA 1
ATOM 650 C C . PHE A 1 81 ? 3.750 -4.650 13.550 1.00 90.00 81 PHE A C 1
ATOM 652 O O . PHE A 1 81 ? 3.932 -4.383 12.362 1.00 90.00 81 PHE A O 1
ATOM 659 N N . SER A 1 82 ? 4.728 -5.150 14.304 1.00 83.94 82 SER A N 1
ATOM 660 C CA . SER A 1 82 ? 6.070 -5.417 13.771 1.00 83.94 82 SER A CA 1
ATOM 661 C C . SER A 1 82 ? 6.763 -6.581 14.479 1.00 83.94 82 SER A C 1
ATOM 663 O O . SER A 1 82 ? 6.425 -6.940 15.607 1.00 83.94 82 SER A O 1
ATOM 665 N N . GLY A 1 83 ? 7.733 -7.205 13.804 1.00 76.06 83 GLY A N 1
ATOM 666 C CA . GLY A 1 83 ? 8.619 -8.195 14.426 1.00 76.06 83 GLY A CA 1
ATOM 667 C C . GLY A 1 83 ? 9.638 -7.558 15.388 1.00 76.06 83 GLY A C 1
ATOM 668 O O . GLY A 1 83 ? 9.839 -6.341 15.351 1.00 76.06 83 GLY A O 1
ATOM 669 N N . PRO A 1 84 ? 10.325 -8.359 16.226 1.00 63.53 84 PRO A N 1
ATOM 670 C CA . PRO A 1 84 ? 11.412 -7.862 17.069 1.00 63.53 84 PRO A CA 1
ATOM 671 C C . PRO A 1 84 ? 12.538 -7.228 16.222 1.00 63.53 84 PRO A C 1
ATOM 673 O O . PRO A 1 84 ? 12.649 -7.514 15.024 1.00 63.53 84 PRO A O 1
ATOM 676 N N . PRO A 1 85 ? 13.373 -6.343 16.795 1.00 54.28 85 PRO A N 1
ATOM 677 C CA . PRO A 1 85 ? 14.466 -5.708 16.063 1.00 54.28 85 PRO A CA 1
ATOM 678 C C . PRO A 1 85 ? 15.454 -6.743 15.508 1.00 54.28 85 PRO A C 1
ATOM 680 O O . PRO A 1 85 ? 15.797 -7.715 16.188 1.00 54.28 85 PRO A O 1
ATOM 683 N N . ILE A 1 86 ? 15.967 -6.509 14.297 1.00 39.75 86 ILE A N 1
ATOM 684 C CA . ILE A 1 86 ? 17.088 -7.287 13.751 1.00 39.75 86 ILE A CA 1
ATOM 685 C C . ILE A 1 86 ? 18.303 -7.079 14.668 1.00 39.75 86 ILE A C 1
ATOM 687 O O . ILE A 1 86 ? 18.753 -5.951 14.848 1.00 39.75 86 ILE A O 1
ATOM 691 N N . GLY A 1 87 ? 18.815 -8.163 15.260 1.00 37.19 87 GLY A N 1
ATOM 692 C CA . GLY A 1 87 ? 19.955 -8.148 16.191 1.00 37.19 87 GLY A CA 1
ATOM 693 C C . GLY A 1 87 ? 19.639 -8.655 17.603 1.00 37.19 87 GLY A C 1
ATOM 694 O O . GLY A 1 87 ? 20.556 -9.022 18.333 1.00 37.19 87 GLY A O 1
ATOM 695 N N . VAL A 1 88 ? 18.360 -8.777 17.973 1.00 42.66 88 VAL A N 1
ATOM 696 C CA . VAL A 1 88 ? 17.955 -9.437 19.224 1.00 42.66 88 VAL A CA 1
ATOM 697 C C . VAL A 1 88 ? 17.757 -10.926 18.943 1.00 42.66 88 VAL A C 1
ATOM 699 O O . VAL A 1 88 ? 16.651 -11.395 18.692 1.00 42.66 88 VAL A O 1
ATOM 702 N N . SER A 1 89 ? 18.856 -11.683 18.919 1.00 34.25 89 SER A N 1
ATOM 703 C CA . SER A 1 89 ? 18.774 -13.147 18.880 1.00 34.25 89 SER A CA 1
ATOM 704 C C . SER A 1 89 ? 18.130 -13.656 20.179 1.00 34.25 89 SER A C 1
ATOM 706 O O . SER A 1 89 ? 18.548 -13.211 21.252 1.00 34.25 89 SER A O 1
ATOM 708 N N . PRO A 1 90 ? 17.203 -14.637 20.135 1.00 41.88 90 PRO A N 1
ATOM 709 C CA . PRO A 1 90 ? 16.622 -15.253 21.336 1.00 41.88 90 PRO A CA 1
ATOM 710 C C . PRO A 1 90 ? 17.669 -15.859 22.285 1.00 41.88 90 PRO A C 1
ATOM 712 O O . PRO A 1 90 ? 17.381 -16.101 23.454 1.00 41.88 90 PRO A O 1
ATOM 715 N N . ASN A 1 91 ? 18.887 -16.097 21.780 1.00 36.19 91 ASN A N 1
ATOM 716 C CA . ASN A 1 91 ? 20.011 -16.678 22.510 1.00 36.19 91 ASN A CA 1
ATOM 717 C C . ASN A 1 91 ? 21.060 -15.650 22.971 1.00 36.19 91 ASN A C 1
ATOM 719 O O . ASN A 1 91 ? 22.097 -16.047 23.509 1.00 36.19 91 ASN A O 1
ATOM 723 N N . SER A 1 92 ? 20.832 -14.345 22.786 1.00 37.22 92 SER A N 1
ATOM 724 C CA . SER A 1 92 ? 21.754 -13.331 23.300 1.00 37.22 92 SER A CA 1
ATOM 725 C C . SER A 1 92 ? 21.561 -13.156 24.808 1.00 37.22 92 SER A C 1
ATOM 727 O O . SER A 1 92 ? 20.656 -12.459 25.257 1.00 37.22 92 SER A O 1
ATOM 729 N N . LYS A 1 93 ? 22.436 -13.771 25.612 1.00 34.03 93 LYS A N 1
ATOM 730 C CA . LYS A 1 93 ? 22.543 -13.576 27.075 1.00 34.03 93 LYS A CA 1
ATOM 731 C C . LYS A 1 93 ? 23.137 -12.210 27.458 1.00 34.03 93 LYS A C 1
ATOM 733 O O . LYS A 1 93 ? 23.843 -12.088 28.457 1.00 34.03 93 LYS A O 1
ATOM 738 N N . THR A 1 94 ? 22.884 -11.179 26.667 1.00 33.56 94 THR A N 1
ATOM 739 C CA . THR A 1 94 ? 23.239 -9.806 27.005 1.00 33.56 94 THR A CA 1
ATOM 740 C C . THR A 1 94 ? 21.957 -9.101 27.414 1.00 33.56 94 THR A C 1
ATOM 742 O O . THR A 1 94 ? 21.145 -8.758 26.560 1.00 33.56 94 THR A O 1
ATOM 745 N N . ASN A 1 95 ? 21.789 -8.863 28.716 1.00 32.00 95 ASN A N 1
ATOM 746 C CA . ASN A 1 95 ? 20.757 -7.993 29.301 1.00 32.00 95 ASN A CA 1
ATOM 747 C C . ASN A 1 95 ? 20.972 -6.512 28.925 1.00 32.00 95 ASN A C 1
ATOM 749 O O . ASN A 1 95 ? 20.877 -5.626 29.765 1.00 32.00 95 ASN A O 1
ATOM 753 N N . HIS A 1 96 ? 21.354 -6.234 27.686 1.00 32.28 96 HIS A N 1
ATOM 754 C CA . HIS A 1 96 ? 21.273 -4.907 27.111 1.00 32.28 96 HIS A CA 1
ATOM 755 C C . HIS A 1 96 ? 20.106 -4.979 26.143 1.00 32.28 96 HIS A C 1
ATOM 757 O O . HIS A 1 96 ? 20.252 -5.412 25.000 1.00 32.28 96 HIS A O 1
ATOM 763 N N . GLU A 1 97 ? 18.927 -4.611 26.645 1.00 34.84 97 GLU A N 1
ATOM 764 C CA . GLU A 1 97 ? 17.898 -4.013 25.806 1.00 34.84 97 GLU A CA 1
ATOM 765 C C . GLU A 1 97 ? 18.598 -2.880 25.055 1.00 34.84 97 GLU A C 1
ATOM 767 O O . GLU A 1 97 ? 18.838 -1.819 25.621 1.00 34.84 97 GLU A O 1
ATOM 772 N N . ILE A 1 98 ? 19.058 -3.132 23.827 1.00 34.12 98 ILE A N 1
ATOM 773 C CA . ILE A 1 98 ? 19.523 -2.045 22.974 1.00 34.12 98 ILE A CA 1
ATOM 774 C C . ILE A 1 98 ? 18.266 -1.215 22.728 1.00 34.12 98 ILE A C 1
ATOM 776 O O . ILE A 1 98 ? 17.327 -1.743 22.117 1.00 34.12 98 ILE A O 1
ATOM 780 N N . PRO A 1 99 ? 18.194 0.031 23.232 1.00 33.97 99 PRO A N 1
ATOM 781 C CA . PRO A 1 99 ? 17.038 0.866 23.000 1.00 33.97 99 PRO A CA 1
ATOM 782 C C . PRO A 1 99 ? 16.929 1.035 21.493 1.00 33.97 99 PRO A C 1
ATOM 784 O O . PRO A 1 99 ? 17.870 1.463 20.820 1.00 33.97 99 PRO A O 1
ATOM 787 N N . PHE A 1 100 ? 15.781 0.653 20.951 1.00 41.09 100 PHE A N 1
ATOM 788 C CA . PHE A 1 100 ? 15.383 1.140 19.646 1.00 41.09 100 PHE A CA 1
ATOM 789 C C . PHE A 1 100 ? 15.454 2.683 19.703 1.00 41.09 100 PHE A C 1
ATOM 791 O O . PHE A 1 100 ? 15.097 3.248 20.737 1.00 41.09 100 PHE A O 1
ATOM 798 N N . PRO A 1 101 ? 15.893 3.401 18.658 1.00 37.19 101 PRO A N 1
ATOM 799 C CA . PRO A 1 101 ? 15.561 4.817 18.546 1.00 37.19 101 PRO A CA 1
ATOM 800 C C . PRO A 1 101 ? 14.035 4.861 18.360 1.00 37.19 101 PRO A C 1
ATOM 802 O O . PRO A 1 101 ? 13.548 4.565 17.272 1.00 37.19 101 PRO A O 1
ATOM 805 N N . GLY A 1 102 ? 13.269 5.075 19.432 1.00 41.31 102 GLY A N 1
ATOM 806 C CA . GLY A 1 102 ? 11.884 4.597 19.567 1.00 41.31 102 GLY A CA 1
ATOM 807 C C . GLY A 1 102 ? 11.674 3.455 20.567 1.00 41.31 102 GLY A C 1
ATOM 808 O O . GLY A 1 102 ? 10.751 2.655 20.382 1.00 41.31 102 GLY A O 1
ATOM 809 N N . SER A 1 103 ? 12.461 3.391 21.649 1.00 38.75 103 SER A N 1
ATOM 810 C CA . SER A 1 103 ? 11.958 2.850 22.917 1.00 38.75 103 SER A CA 1
ATOM 811 C C . SER A 1 103 ? 10.584 3.482 23.187 1.00 38.75 103 SER A C 1
ATOM 813 O O . SER A 1 103 ? 10.229 4.508 22.603 1.00 38.75 103 SER A O 1
ATOM 815 N N . ALA A 1 104 ? 9.772 2.879 24.052 1.00 42.91 104 ALA A N 1
ATOM 816 C CA . ALA A 1 104 ? 8.427 3.370 24.374 1.00 42.91 104 ALA A CA 1
ATOM 817 C C . ALA A 1 104 ? 8.354 4.865 24.795 1.00 42.91 104 ALA A C 1
ATOM 819 O O . ALA A 1 104 ? 7.258 5.387 24.963 1.00 42.91 104 ALA A O 1
ATOM 820 N N . GLU A 1 105 ? 9.498 5.538 24.940 1.00 39.72 105 GLU A N 1
ATOM 821 C CA . GLU A 1 105 ? 9.683 6.952 25.240 1.00 39.72 105 GLU A CA 1
ATOM 822 C C . GLU A 1 105 ? 9.704 7.881 23.998 1.00 39.72 105 GLU A C 1
ATOM 824 O O . GLU A 1 105 ? 9.285 9.027 24.139 1.00 39.72 105 GLU A O 1
ATOM 829 N N . ASP A 1 106 ? 10.102 7.443 22.784 1.00 44.09 106 ASP A N 1
ATOM 830 C CA . ASP A 1 106 ? 10.147 8.343 21.595 1.00 44.09 106 ASP A CA 1
ATOM 831 C C . ASP A 1 106 ? 8.918 8.262 20.667 1.00 44.09 106 ASP A C 1
ATOM 833 O O . ASP A 1 106 ? 8.901 8.847 19.572 1.00 44.09 106 ASP A O 1
ATOM 837 N N . LEU A 1 107 ? 7.896 7.504 21.050 1.00 53.41 107 LEU A N 1
ATOM 838 C CA . LEU A 1 107 ? 6.609 7.476 20.362 1.00 53.41 107 LEU A CA 1
ATOM 839 C C . LEU A 1 107 ? 5.584 8.144 21.277 1.00 53.41 107 LEU A C 1
ATOM 841 O O . LEU A 1 107 ? 5.556 7.894 22.477 1.00 53.41 107 LEU A O 1
ATOM 845 N N . THR A 1 108 ? 4.781 9.051 20.718 1.00 57.69 108 THR A N 1
ATOM 846 C CA . THR A 1 108 ? 3.800 9.829 21.491 1.00 57.69 108 THR A CA 1
ATOM 847 C C . THR A 1 108 ? 2.840 8.909 22.261 1.00 57.69 108 THR A C 1
ATOM 849 O O . THR A 1 108 ? 2.659 7.748 21.891 1.00 57.69 108 THR A O 1
ATOM 852 N N . ALA A 1 109 ? 2.148 9.437 23.278 1.00 61.06 109 ALA A N 1
ATOM 853 C CA . ALA A 1 109 ? 1.162 8.688 24.071 1.00 61.06 109 ALA A CA 1
ATOM 854 C C . ALA A 1 109 ? 0.073 7.972 23.235 1.00 61.06 109 ALA A C 1
ATOM 856 O O . ALA A 1 109 ? -0.575 7.048 23.727 1.00 61.06 109 ALA A O 1
ATOM 857 N N . ASN A 1 110 ? -0.101 8.372 21.973 1.00 79.69 110 ASN A N 1
ATOM 858 C CA . ASN A 1 110 ? -1.102 7.844 21.054 1.00 79.69 110 ASN A CA 1
ATOM 859 C C . ASN A 1 110 ? -0.618 6.613 20.259 1.00 79.69 110 ASN A C 1
ATOM 861 O O . ASN A 1 110 ? -1.392 6.045 19.489 1.00 79.69 110 ASN A O 1
ATOM 865 N N . THR A 1 111 ? 0.631 6.162 20.412 1.00 82.31 111 THR A N 1
ATOM 866 C CA . THR A 1 111 ? 1.142 4.979 19.698 1.00 82.31 111 THR A CA 1
ATOM 867 C C . THR A 1 111 ? 1.024 3.699 20.534 1.00 82.31 111 THR A C 1
ATOM 869 O O . THR A 1 111 ? 1.393 3.646 21.706 1.00 82.31 111 THR A O 1
ATOM 872 N N . ILE A 1 112 ? 0.545 2.620 19.913 1.00 86.94 112 ILE A N 1
ATOM 873 C CA . ILE A 1 112 ? 0.444 1.279 20.491 1.00 86.94 112 ILE A CA 1
ATOM 874 C C . ILE A 1 112 ? 1.354 0.354 19.682 1.00 86.94 112 ILE A C 1
ATOM 876 O O . ILE A 1 112 ? 1.089 0.103 18.515 1.00 86.94 112 ILE A O 1
ATOM 880 N N . ASN A 1 113 ? 2.410 -0.180 20.298 1.00 84.81 113 ASN A N 1
ATOM 881 C CA . ASN A 1 113 ? 3.332 -1.103 19.628 1.00 84.81 113 ASN A CA 1
ATOM 882 C C . ASN A 1 113 ? 2.992 -2.568 19.939 1.00 84.81 113 ASN A C 1
ATOM 884 O O . ASN A 1 113 ? 2.980 -2.999 21.101 1.00 84.81 113 ASN A O 1
ATOM 888 N N . ILE A 1 114 ? 2.767 -3.353 18.890 1.00 87.38 114 ILE A N 1
ATOM 889 C CA . ILE A 1 114 ? 2.458 -4.777 18.941 1.00 87.38 114 ILE A CA 1
ATOM 890 C C . ILE A 1 114 ? 3.646 -5.542 18.357 1.00 87.38 114 ILE A C 1
ATOM 892 O O . ILE A 1 114 ? 3.861 -5.559 17.147 1.00 87.38 114 ILE A O 1
ATOM 896 N N . THR A 1 115 ? 4.420 -6.187 19.232 1.00 87.56 115 THR A N 1
ATOM 897 C CA . THR A 1 115 ? 5.530 -7.050 18.818 1.00 87.56 115 THR A CA 1
ATOM 898 C C . THR A 1 115 ? 5.002 -8.445 18.500 1.00 87.56 115 THR A C 1
ATOM 900 O O . THR A 1 115 ? 4.597 -9.180 19.404 1.00 87.56 115 THR A O 1
ATOM 903 N N . LEU A 1 116 ? 5.007 -8.795 17.218 1.00 87.50 116 LEU A N 1
ATOM 904 C CA . LEU A 1 116 ? 4.600 -10.100 16.707 1.00 87.50 116 LEU A CA 1
ATOM 905 C C . LEU A 1 116 ? 5.676 -11.156 16.990 1.00 87.50 116 LEU A C 1
ATOM 907 O O . LEU A 1 116 ? 6.872 -10.854 17.016 1.00 87.50 116 LEU A O 1
ATOM 911 N N . ALA A 1 117 ? 5.258 -12.407 17.194 1.00 87.75 117 ALA A N 1
ATOM 912 C CA . ALA A 1 117 ? 6.187 -13.516 17.383 1.00 87.75 117 ALA A CA 1
ATOM 913 C C . ALA A 1 117 ? 6.988 -13.824 16.104 1.00 87.75 117 ALA A C 1
ATOM 915 O O . ALA A 1 117 ? 6.672 -13.373 14.999 1.00 87.75 117 ALA A O 1
ATOM 916 N N . ASP A 1 118 ? 8.035 -14.635 16.245 1.00 82.50 118 ASP A N 1
ATOM 917 C CA . ASP A 1 118 ? 8.721 -15.194 15.083 1.00 82.50 118 ASP A CA 1
ATOM 918 C C . ASP A 1 118 ? 7.795 -16.099 14.274 1.00 82.50 118 ASP A C 1
ATOM 920 O O . ASP A 1 118 ? 6.999 -16.850 14.836 1.00 82.50 118 ASP A O 1
ATOM 924 N N . ASN A 1 119 ? 7.909 -15.998 12.946 1.00 82.44 119 ASN A N 1
ATOM 925 C CA . ASN A 1 119 ? 7.086 -16.711 11.966 1.00 82.44 119 ASN A CA 1
ATOM 926 C C . ASN A 1 119 ? 5.572 -16.433 12.046 1.00 82.44 119 ASN A C 1
ATOM 928 O O . ASN A 1 119 ? 4.791 -17.196 11.486 1.00 82.44 119 ASN A O 1
ATOM 932 N N . ASP A 1 120 ? 5.146 -15.355 12.712 1.00 88.88 120 ASP A N 1
ATOM 933 C CA . ASP A 1 120 ? 3.749 -14.917 12.660 1.00 88.88 120 ASP A CA 1
ATOM 934 C C . ASP A 1 120 ? 3.361 -14.517 11.225 1.00 88.88 120 ASP A C 1
ATOM 936 O O . ASP A 1 120 ? 4.128 -13.832 10.541 1.00 88.88 120 ASP A O 1
ATOM 940 N N . SER A 1 121 ? 2.186 -14.952 10.760 1.00 88.88 121 SER A N 1
ATOM 941 C CA . SER A 1 121 ? 1.750 -14.741 9.375 1.00 88.88 121 SER A CA 1
ATOM 942 C C . SER A 1 121 ? 1.641 -13.257 9.018 1.00 88.88 121 SER A C 1
ATOM 944 O O . SER A 1 121 ? 2.018 -12.876 7.911 1.00 88.88 121 SER A O 1
ATOM 946 N N . MET A 1 122 ? 1.259 -12.397 9.968 1.00 89.38 122 MET A N 1
ATOM 947 C CA . MET A 1 122 ? 1.161 -10.952 9.732 1.00 89.38 122 MET A CA 1
ATOM 948 C C . MET A 1 122 ? 2.520 -10.284 9.492 1.00 89.38 122 MET A C 1
ATOM 950 O O . MET A 1 122 ? 2.569 -9.172 8.976 1.00 89.38 122 MET A O 1
ATOM 954 N N . ARG A 1 123 ? 3.641 -10.952 9.803 1.00 86.56 123 ARG A N 1
ATOM 955 C CA . ARG A 1 123 ? 4.986 -10.470 9.435 1.00 86.56 123 ARG A CA 1
ATOM 956 C C . ARG A 1 123 ? 5.316 -10.664 7.958 1.00 86.56 123 ARG A C 1
ATOM 958 O O . ARG A 1 123 ? 6.369 -10.228 7.514 1.00 86.56 123 ARG A O 1
ATOM 965 N N . GLN A 1 124 ? 4.468 -11.345 7.199 1.00 85.19 124 GLN A N 1
ATOM 966 C CA . GLN A 1 124 ? 4.625 -11.479 5.751 1.00 85.19 124 GLN A CA 1
ATOM 967 C C . GLN A 1 124 ? 3.680 -10.557 4.983 1.00 85.19 124 GLN A C 1
ATOM 969 O O . GLN A 1 124 ? 3.677 -10.556 3.753 1.00 85.19 124 GLN A O 1
ATOM 974 N N . GLU A 1 125 ? 2.937 -9.719 5.699 1.00 90.44 125 GLU A N 1
ATOM 975 C CA . GLU A 1 125 ? 1.924 -8.838 5.145 1.00 90.44 125 GLU A CA 1
ATOM 976 C C . GLU A 1 125 ? 2.310 -7.376 5.364 1.00 90.44 125 GLU A C 1
ATOM 978 O O . GLU A 1 125 ? 2.928 -7.005 6.364 1.00 90.44 125 GLU A O 1
ATOM 983 N N . TRP A 1 126 ? 1.943 -6.543 4.400 1.00 91.62 126 TRP A N 1
ATOM 984 C CA . TRP A 1 126 ? 1.857 -5.102 4.568 1.00 91.62 126 TRP A CA 1
ATOM 985 C C . TRP A 1 126 ? 0.385 -4.765 4.727 1.00 91.62 126 TRP A C 1
ATOM 987 O O . TRP A 1 126 ? -0.416 -5.144 3.876 1.00 91.62 126 TRP A O 1
ATOM 997 N N . PHE A 1 127 ? -0.005 -4.050 5.771 1.00 95.12 127 PHE A N 1
ATOM 998 C CA . PHE A 1 127 ? -1.378 -3.564 5.845 1.00 95.12 127 PHE A CA 1
ATOM 999 C C . PHE A 1 127 ? -1.451 -2.186 6.470 1.00 95.12 127 PHE A C 1
ATOM 1001 O O . PHE A 1 127 ? -0.631 -1.829 7.309 1.00 95.12 127 PHE A O 1
ATOM 1008 N N . LEU A 1 128 ? -2.472 -1.447 6.063 1.00 96.62 128 LEU A N 1
ATOM 1009 C CA . LEU A 1 128 ? -2.860 -0.158 6.591 1.00 96.62 128 LEU A CA 1
ATOM 1010 C C . LEU A 1 128 ? -4.386 -0.144 6.697 1.00 96.62 128 LEU A C 1
ATOM 1012 O O . LEU A 1 128 ? -5.090 -0.377 5.717 1.00 96.62 128 LEU A O 1
ATOM 1016 N N . ILE A 1 129 ? -4.904 0.142 7.884 1.00 98.19 129 ILE A N 1
ATOM 1017 C CA . ILE A 1 129 ? -6.316 0.442 8.110 1.00 98.19 129 ILE A CA 1
ATOM 1018 C C . ILE A 1 129 ? -6.378 1.846 8.682 1.00 98.19 129 ILE A C 1
ATOM 1020 O O . ILE A 1 129 ? -5.797 2.108 9.734 1.00 98.19 129 ILE A O 1
ATOM 1024 N N . VAL A 1 130 ? -7.094 2.736 8.008 1.00 98.06 130 VAL A N 1
ATOM 1025 C CA . VAL A 1 130 ? -7.350 4.096 8.484 1.00 98.06 130 VAL A CA 1
ATOM 1026 C C . VAL A 1 130 ? -8.841 4.230 8.734 1.00 98.06 130 VAL A C 1
ATOM 1028 O O . VAL A 1 130 ? -9.641 3.971 7.838 1.00 98.06 130 VAL A O 1
ATOM 1031 N N . LEU A 1 131 ? -9.205 4.653 9.941 1.00 98.38 131 LEU A N 1
ATOM 1032 C CA . LEU A 1 131 ? -10.571 4.982 10.329 1.00 98.38 131 LEU A CA 1
ATOM 1033 C C . LEU A 1 131 ? -10.627 6.454 10.717 1.00 98.38 131 LEU A C 1
ATOM 1035 O O . LEU A 1 131 ? -9.978 6.873 11.677 1.00 98.38 131 LEU A O 1
ATOM 1039 N N . THR A 1 132 ? -11.421 7.239 10.005 1.00 97.94 132 THR A N 1
ATOM 1040 C CA . THR A 1 132 ? -11.743 8.624 10.366 1.00 97.94 132 THR A CA 1
ATOM 1041 C C . THR A 1 132 ? -13.259 8.803 10.348 1.00 97.94 132 THR A C 1
ATOM 1043 O O . THR A 1 132 ? -13.997 7.902 9.963 1.00 97.94 132 THR A O 1
ATOM 1046 N N . LYS A 1 133 ? -13.751 9.985 10.728 1.00 97.12 133 LYS A N 1
ATOM 1047 C CA . LYS A 1 133 ? -15.173 10.319 10.528 1.00 97.12 133 LYS A CA 1
ATOM 1048 C C . LYS A 1 133 ? -15.529 10.583 9.061 1.00 97.12 133 LYS A C 1
ATOM 1050 O O . LYS A 1 133 ? -16.703 10.573 8.715 1.00 97.12 133 LYS A O 1
ATOM 1055 N N . GLU A 1 134 ? -14.523 10.823 8.226 1.00 97.75 134 GLU A N 1
ATOM 1056 C CA . GLU A 1 134 ? -14.675 11.313 6.856 1.00 97.75 134 GLU A CA 1
ATOM 1057 C C . GLU A 1 134 ? -14.437 10.236 5.792 1.00 97.75 134 GLU A C 1
ATOM 1059 O O . GLU A 1 134 ? -14.924 10.344 4.671 1.00 97.75 134 GLU A O 1
ATOM 1064 N N . PHE A 1 135 ? -13.655 9.215 6.125 1.00 98.31 135 PHE A N 1
ATOM 1065 C CA . PHE A 1 135 ? -13.437 8.025 5.317 1.00 98.31 135 PHE A CA 1
ATOM 1066 C C . PHE A 1 135 ? -12.850 6.906 6.169 1.00 98.31 135 PHE A C 1
ATOM 1068 O O . PHE A 1 135 ? -12.163 7.153 7.166 1.00 98.31 135 PHE A O 1
ATOM 1075 N N . SER A 1 136 ? -13.071 5.675 5.722 1.00 98.56 136 SER A N 1
ATOM 1076 C CA . SER A 1 136 ? -12.325 4.509 6.172 1.00 98.56 136 SER A CA 1
ATOM 1077 C C . SER A 1 136 ? -11.751 3.765 4.974 1.00 98.56 136 SER A C 1
ATOM 1079 O O . SER A 1 136 ? -12.375 3.710 3.916 1.00 98.56 136 SER A O 1
ATOM 1081 N N . VAL A 1 137 ? -10.552 3.214 5.132 1.00 98.44 137 VAL A N 1
ATOM 1082 C CA . VAL A 1 137 ? -9.878 2.454 4.076 1.00 98.44 137 VAL A CA 1
ATOM 1083 C C . VAL A 1 137 ? -9.059 1.320 4.672 1.00 98.44 137 VAL A C 1
ATOM 1085 O O . VAL A 1 137 ? -8.442 1.467 5.727 1.00 98.44 137 VAL A O 1
ATOM 1088 N N . LEU A 1 138 ? -9.057 0.198 3.966 1.00 98.06 138 LEU A N 1
ATOM 1089 C CA . LEU A 1 138 ? -8.167 -0.933 4.155 1.00 98.06 138 LEU A CA 1
ATOM 1090 C C . LEU A 1 138 ? -7.251 -1.038 2.935 1.00 98.06 138 LEU A C 1
ATOM 1092 O O . LEU A 1 138 ? -7.730 -1.071 1.804 1.00 98.06 138 LEU A O 1
ATOM 1096 N N . LEU A 1 139 ? -5.957 -1.174 3.183 1.00 97.62 139 LEU A N 1
ATOM 1097 C CA . LEU A 1 139 ? -4.948 -1.643 2.245 1.00 97.62 139 LEU A CA 1
ATOM 1098 C C . LEU A 1 139 ? -4.278 -2.863 2.877 1.00 97.62 139 LEU A C 1
ATOM 1100 O O . LEU A 1 139 ? -3.815 -2.785 4.011 1.00 97.62 139 LEU A O 1
ATOM 1104 N N . CYS A 1 140 ? -4.227 -3.993 2.183 1.00 96.25 140 CYS A N 1
ATOM 1105 C CA . CYS A 1 140 ? -3.595 -5.211 2.683 1.00 96.25 140 CYS A CA 1
ATOM 1106 C C . CYS A 1 140 ? -2.921 -5.955 1.532 1.00 96.25 140 CYS A C 1
ATOM 1108 O O . CYS A 1 140 ? -3.589 -6.344 0.580 1.00 96.25 140 CYS A O 1
ATOM 1110 N N . GLY A 1 141 ? -1.608 -6.137 1.618 1.00 94.94 141 GLY A N 1
ATOM 1111 C CA . GLY A 1 141 ? -0.778 -6.821 0.641 1.00 94.94 141 GLY A CA 1
ATOM 1112 C C . GLY A 1 141 ? -0.075 -8.027 1.252 1.00 94.94 141 GLY A C 1
ATOM 1113 O O . GLY A 1 141 ? 0.598 -7.900 2.277 1.00 94.94 141 GLY A O 1
ATOM 1114 N N . LEU A 1 142 ? -0.181 -9.182 0.603 1.00 94.06 142 LEU A N 1
ATOM 1115 C CA . LEU A 1 142 ? 0.585 -10.382 0.922 1.00 94.06 142 LEU A CA 1
ATOM 1116 C C . LEU A 1 142 ? 1.716 -10.550 -0.091 1.00 94.06 142 LEU A C 1
ATOM 1118 O O . LEU A 1 142 ? 1.471 -10.585 -1.296 1.00 94.06 142 LEU A O 1
ATOM 1122 N N . ASP A 1 143 ? 2.950 -10.668 0.398 1.00 90.56 143 ASP A N 1
ATOM 1123 C CA . ASP A 1 143 ? 4.082 -10.997 -0.468 1.00 90.56 143 ASP A CA 1
ATOM 1124 C C . ASP A 1 143 ? 3.947 -12.416 -1.026 1.00 90.56 143 ASP A C 1
ATOM 1126 O O . ASP A 1 143 ? 3.567 -13.343 -0.310 1.00 90.56 143 ASP A O 1
ATOM 1130 N N . LYS A 1 144 ? 4.275 -12.574 -2.307 1.00 85.94 144 LYS A N 1
ATOM 1131 C CA . LYS A 1 144 ? 4.281 -13.867 -2.999 1.00 85.94 144 LYS A CA 1
ATOM 1132 C C . LYS A 1 144 ? 5.547 -14.687 -2.732 1.00 85.94 144 LYS A C 1
ATOM 1134 O O . LYS A 1 144 ? 5.591 -15.855 -3.110 1.00 85.94 144 LYS A O 1
ATOM 1139 N N . HIS A 1 145 ? 6.574 -14.079 -2.130 1.00 82.38 145 HIS A N 1
ATOM 1140 C CA . HIS A 1 145 ? 7.882 -14.691 -1.846 1.00 82.38 145 HIS A CA 1
ATOM 1141 C C . HIS A 1 145 ? 8.572 -15.253 -3.095 1.00 82.38 145 HIS A C 1
ATOM 1143 O O . HIS A 1 145 ? 9.353 -16.202 -3.019 1.00 82.38 145 HIS A O 1
ATOM 1149 N N . GLU A 1 146 ? 8.291 -14.667 -4.259 1.00 83.75 146 GLU A N 1
ATOM 1150 C CA . GLU A 1 146 ? 8.970 -15.020 -5.501 1.00 83.75 146 GLU A CA 1
ATOM 1151 C C . GLU A 1 146 ? 10.441 -14.567 -5.433 1.00 83.75 146 GLU A C 1
ATOM 1153 O O . GLU A 1 146 ? 10.733 -13.481 -4.918 1.00 83.75 146 GLU A O 1
ATOM 1158 N N . PRO A 1 147 ? 11.395 -15.375 -5.931 1.00 79.75 147 PRO A N 1
ATOM 1159 C CA . PRO A 1 147 ? 12.791 -14.973 -5.977 1.00 79.75 147 PRO A CA 1
ATOM 1160 C C . PRO A 1 147 ? 12.955 -13.801 -6.948 1.00 79.75 147 PRO A C 1
ATOM 1162 O O . PRO A 1 147 ? 12.663 -13.921 -8.137 1.00 79.75 147 PRO A O 1
ATOM 1165 N N . VAL A 1 148 ? 13.451 -12.676 -6.438 1.00 80.12 148 VAL A N 1
ATOM 1166 C CA . VAL A 1 148 ? 13.681 -11.452 -7.213 1.00 80.12 148 VAL A CA 1
ATOM 1167 C C . VAL A 1 148 ? 15.128 -10.988 -7.099 1.00 80.12 148 VAL A C 1
ATOM 1169 O O . VAL A 1 148 ? 15.790 -11.222 -6.086 1.00 80.12 148 VAL A O 1
ATOM 1172 N N . SER A 1 149 ? 15.625 -10.321 -8.141 1.00 75.69 149 SER A N 1
ATOM 1173 C CA . SER A 1 149 ? 16.974 -9.742 -8.158 1.00 75.69 149 SER A CA 1
ATOM 1174 C C . SER A 1 149 ? 17.089 -8.503 -7.278 1.00 75.69 149 SER A C 1
ATOM 1176 O O . SER A 1 149 ? 18.143 -8.266 -6.685 1.00 75.69 149 SER A O 1
ATOM 1178 N N . MET A 1 150 ? 16.019 -7.713 -7.180 1.00 71.69 150 MET A N 1
ATOM 1179 C CA . MET A 1 150 ? 15.980 -6.490 -6.383 1.00 71.69 150 MET A CA 1
ATOM 1180 C C . MET A 1 150 ? 14.761 -6.462 -5.460 1.00 71.69 150 MET A C 1
ATOM 1182 O O . MET A 1 150 ? 13.656 -6.826 -5.841 1.00 71.69 150 MET A O 1
ATOM 1186 N N . GLU A 1 151 ? 14.934 -5.924 -4.252 1.00 74.69 151 GLU A N 1
ATOM 1187 C CA . GLU A 1 151 ? 13.858 -5.771 -3.257 1.00 74.69 151 GLU A CA 1
ATOM 1188 C C . GLU A 1 151 ? 12.643 -4.981 -3.790 1.00 74.69 151 GLU A C 1
ATOM 1190 O O . GLU A 1 151 ? 11.509 -5.231 -3.382 1.00 74.69 151 GLU A O 1
ATOM 1195 N N . ALA A 1 152 ? 12.871 -4.033 -4.706 1.00 76.06 152 ALA A N 1
ATOM 1196 C CA . ALA A 1 152 ? 11.824 -3.234 -5.344 1.00 76.06 152 ALA A CA 1
ATOM 1197 C C . ALA A 1 152 ? 10.966 -4.028 -6.349 1.00 76.06 152 ALA A C 1
ATOM 1199 O O . ALA A 1 152 ? 9.869 -3.593 -6.684 1.00 76.06 152 ALA A O 1
ATOM 1200 N N . GLU A 1 153 ? 11.443 -5.185 -6.813 1.00 77.31 153 GLU A N 1
ATOM 1201 C CA . GLU A 1 153 ? 10.731 -6.054 -7.758 1.00 77.31 153 GLU A CA 1
ATOM 1202 C C . GLU A 1 153 ? 9.772 -7.019 -7.053 1.00 77.31 153 GLU A C 1
ATOM 1204 O O . GLU A 1 153 ? 9.009 -7.711 -7.723 1.00 77.31 153 GLU A O 1
ATOM 1209 N N . ARG A 1 154 ? 9.787 -7.068 -5.710 1.00 83.81 154 ARG A N 1
ATOM 1210 C CA . ARG A 1 154 ? 8.842 -7.882 -4.935 1.00 83.81 154 ARG A CA 1
ATOM 1211 C C . ARG A 1 154 ? 7.412 -7.483 -5.269 1.00 83.81 154 ARG A C 1
ATOM 1213 O O . ARG A 1 154 ? 7.089 -6.293 -5.350 1.00 83.81 154 ARG A O 1
ATOM 1220 N N . LYS A 1 155 ? 6.561 -8.492 -5.409 1.00 89.69 155 LYS A N 1
ATOM 1221 C CA . LYS A 1 155 ? 5.164 -8.349 -5.801 1.00 89.69 155 LYS A CA 1
ATOM 1222 C C . LYS A 1 155 ? 4.238 -8.807 -4.691 1.00 89.69 155 LYS A C 1
ATOM 1224 O O . LYS A 1 155 ? 4.503 -9.801 -4.019 1.00 89.69 155 LYS A O 1
ATOM 1229 N N . PHE A 1 156 ? 3.139 -8.083 -4.547 1.00 93.38 156 PHE A N 1
ATOM 1230 C CA . PHE A 1 156 ? 2.155 -8.291 -3.503 1.00 93.38 156 PHE A CA 1
ATOM 1231 C C . PHE A 1 156 ? 0.792 -8.536 -4.132 1.00 93.38 156 PHE A C 1
ATOM 1233 O O . PHE A 1 156 ? 0.306 -7.698 -4.896 1.00 93.38 156 PHE A O 1
ATOM 1240 N N . GLU A 1 157 ? 0.150 -9.647 -3.775 1.00 95.44 157 GLU A N 1
ATOM 1241 C CA . GLU A 1 157 ? -1.298 -9.746 -3.946 1.00 95.44 157 GLU A CA 1
ATOM 1242 C C . GLU A 1 157 ? -1.927 -8.739 -2.984 1.00 95.44 157 GLU A C 1
ATOM 1244 O O . GLU A 1 157 ? -1.675 -8.801 -1.783 1.00 95.44 157 GLU A O 1
ATOM 1249 N N . THR A 1 158 ? -2.697 -7.786 -3.499 1.00 96.06 158 THR A N 1
ATOM 1250 C CA . THR A 1 158 ? -3.153 -6.627 -2.733 1.00 96.06 158 THR A CA 1
ATOM 1251 C C . THR A 1 158 ? -4.662 -6.466 -2.809 1.00 96.06 158 THR A C 1
ATOM 1253 O O . THR A 1 158 ? -5.268 -6.557 -3.874 1.00 96.06 158 THR A O 1
ATOM 1256 N N . ILE A 1 159 ? -5.251 -6.186 -1.652 1.00 96.50 159 ILE A N 1
ATOM 1257 C CA . ILE A 1 159 ? -6.631 -5.767 -1.460 1.00 96.50 159 ILE A CA 1
ATOM 1258 C C . ILE A 1 159 ? -6.617 -4.295 -1.046 1.00 96.50 159 ILE A C 1
ATOM 1260 O O . ILE A 1 159 ? -5.950 -3.928 -0.077 1.00 96.50 159 ILE A O 1
ATOM 1264 N N . ILE A 1 160 ? -7.390 -3.466 -1.745 1.00 96.12 160 ILE A N 1
ATOM 1265 C CA . ILE A 1 160 ? -7.744 -2.113 -1.309 1.00 96.12 160 ILE A CA 1
ATOM 1266 C C . ILE A 1 160 ? -9.265 -2.007 -1.238 1.00 96.12 160 ILE A C 1
ATOM 1268 O O . ILE A 1 160 ? -9.962 -2.412 -2.165 1.00 96.12 160 ILE A O 1
ATOM 1272 N N . SER A 1 161 ? -9.798 -1.493 -0.134 1.00 95.94 161 SER A N 1
ATOM 1273 C CA . SER A 1 161 ? -11.243 -1.353 0.034 1.00 95.94 161 SER A CA 1
ATOM 1274 C C . SER A 1 161 ? -11.613 -0.147 0.878 1.00 95.94 161 SER A C 1
ATOM 1276 O O . SER A 1 161 ? -11.013 0.108 1.919 1.00 95.94 161 SER A O 1
ATOM 1278 N N . PHE A 1 162 ? -12.652 0.554 0.433 1.00 96.81 162 PHE A N 1
ATOM 1279 C CA . PHE A 1 162 ? -13.354 1.591 1.188 1.00 96.81 162 PHE A CA 1
ATOM 1280 C C . PHE A 1 162 ? -14.689 1.082 1.754 1.00 96.81 162 PHE A C 1
ATOM 1282 O O . PHE A 1 162 ? -15.444 1.862 2.330 1.00 96.81 162 PHE A O 1
ATOM 1289 N N . ASP A 1 163 ? -15.008 -0.204 1.566 1.00 96.00 163 ASP A N 1
ATOM 1290 C CA . ASP A 1 163 ? -16.254 -0.802 2.038 1.00 96.00 163 ASP A CA 1
ATOM 1291 C C . ASP A 1 163 ? -16.215 -0.997 3.569 1.00 96.00 163 ASP A C 1
ATOM 1293 O O . ASP A 1 163 ? -15.399 -1.780 4.076 1.00 96.00 163 ASP A O 1
ATOM 1297 N N . PRO A 1 164 ? -17.112 -0.339 4.332 1.00 96.94 164 PRO A N 1
ATOM 1298 C CA . PRO A 1 164 ? -17.193 -0.494 5.780 1.00 96.94 164 PRO A CA 1
ATOM 1299 C C . PRO A 1 164 ? -17.384 -1.939 6.244 1.00 96.94 164 PRO A C 1
ATOM 1301 O O . PRO A 1 164 ? -16.894 -2.290 7.320 1.00 96.94 164 PRO A O 1
ATOM 1304 N N . ALA A 1 165 ? -18.070 -2.787 5.471 1.00 95.19 165 ALA A N 1
ATOM 1305 C CA . ALA A 1 165 ? -18.285 -4.188 5.827 1.00 95.19 165 ALA A CA 1
ATOM 1306 C C . ALA A 1 165 ? -16.962 -4.969 5.809 1.00 95.19 165 ALA A C 1
ATOM 1308 O O . ALA A 1 165 ? -16.627 -5.650 6.782 1.00 95.19 165 ALA A O 1
ATOM 1309 N N . VAL A 1 166 ? -16.163 -4.784 4.754 1.00 95.50 166 VAL A N 1
ATOM 1310 C CA . VAL A 1 166 ? -14.815 -5.361 4.620 1.00 95.50 166 VAL A CA 1
ATOM 1311 C C . VAL A 1 166 ? -13.906 -4.891 5.754 1.00 95.50 166 VAL A C 1
ATOM 1313 O O . VAL A 1 166 ? -13.236 -5.695 6.406 1.00 95.50 166 VAL A O 1
ATOM 1316 N N . ILE A 1 167 ? -13.914 -3.588 6.031 1.00 97.50 167 ILE A N 1
ATOM 1317 C CA . ILE A 1 167 ? -13.083 -2.986 7.078 1.00 97.50 167 ILE A CA 1
ATOM 1318 C C . ILE A 1 167 ? -13.505 -3.496 8.462 1.00 97.50 167 ILE A C 1
ATOM 1320 O O . ILE A 1 167 ? -12.650 -3.797 9.288 1.00 97.50 167 ILE A O 1
ATOM 1324 N N . THR A 1 168 ? -14.803 -3.675 8.713 1.00 97.12 168 THR A N 1
ATOM 1325 C CA . THR A 1 168 ? -15.308 -4.240 9.976 1.00 97.12 168 THR A CA 1
ATOM 1326 C C . THR A 1 168 ? -14.788 -5.661 10.207 1.00 97.12 168 THR A C 1
ATOM 1328 O O . THR A 1 168 ? -14.368 -5.990 11.318 1.00 97.12 168 THR A O 1
ATOM 1331 N N . ILE A 1 169 ? -14.754 -6.495 9.162 1.00 96.12 169 ILE A N 1
ATOM 1332 C CA . ILE A 1 169 ? -14.174 -7.846 9.233 1.00 96.12 169 ILE A CA 1
ATOM 1333 C C . ILE A 1 169 ? -12.676 -7.764 9.552 1.00 96.12 169 ILE A C 1
ATOM 1335 O O . ILE A 1 169 ? -12.198 -8.469 10.443 1.00 96.12 169 ILE A O 1
ATOM 1339 N N . ALA A 1 170 ? -11.942 -6.876 8.874 1.00 97.00 170 ALA A N 1
ATOM 1340 C CA . ALA A 1 170 ? -10.521 -6.659 9.137 1.00 97.00 170 ALA A CA 1
ATOM 1341 C C . ALA A 1 170 ? -10.267 -6.225 10.591 1.00 97.00 170 ALA A C 1
ATOM 1343 O O . ALA A 1 170 ? -9.377 -6.763 11.246 1.00 97.00 170 ALA A O 1
ATOM 1344 N N . LEU A 1 171 ? -11.081 -5.315 11.134 1.00 97.25 171 LEU A N 1
ATOM 1345 C CA . LEU A 1 171 ? -10.963 -4.868 12.524 1.00 97.25 171 LEU A CA 1
ATOM 1346 C C . LEU A 1 171 ? -11.197 -6.000 13.525 1.00 97.25 171 LEU A C 1
ATOM 1348 O O . LEU A 1 171 ? -10.434 -6.116 14.479 1.00 97.25 171 LEU A O 1
ATOM 1352 N N . ALA A 1 172 ? -12.173 -6.880 13.296 1.00 96.19 172 ALA A N 1
ATOM 1353 C CA . ALA A 1 172 ? -12.390 -8.041 14.164 1.00 96.19 172 ALA A CA 1
ATOM 1354 C C . ALA A 1 172 ? -11.172 -8.993 14.188 1.00 96.19 172 ALA A C 1
ATOM 1356 O O . ALA A 1 172 ? -10.820 -9.555 15.232 1.00 96.19 172 ALA A O 1
ATOM 1357 N N . LEU A 1 173 ? -10.487 -9.144 13.050 1.00 95.88 173 LEU A N 1
ATOM 1358 C CA . LEU A 1 173 ? -9.244 -9.916 12.957 1.00 95.88 173 LEU A CA 1
ATOM 1359 C C . LEU A 1 173 ? -8.100 -9.224 13.712 1.00 95.88 173 LEU A C 1
ATOM 1361 O O . LEU A 1 173 ? -7.406 -9.868 14.497 1.00 95.88 173 LEU A O 1
ATOM 1365 N N . ILE A 1 174 ? -7.951 -7.907 13.547 1.00 95.62 174 ILE A N 1
ATOM 1366 C CA . ILE A 1 174 ? -6.973 -7.097 14.288 1.00 95.62 174 ILE A CA 1
ATOM 1367 C C . ILE A 1 174 ? -7.217 -7.161 15.801 1.00 95.62 174 ILE A C 1
ATOM 1369 O O . ILE A 1 174 ? -6.268 -7.303 16.574 1.00 95.62 174 ILE A O 1
ATOM 1373 N N . GLU A 1 175 ? -8.471 -7.108 16.243 1.00 95.12 175 GLU A N 1
ATOM 1374 C CA . GLU A 1 175 ? -8.835 -7.264 17.652 1.00 95.12 175 GLU A CA 1
ATOM 1375 C C . GLU A 1 175 ? -8.423 -8.631 18.203 1.00 95.12 175 GLU A C 1
ATOM 1377 O O . GLU A 1 175 ? -7.912 -8.694 19.318 1.00 95.12 175 GLU A O 1
ATOM 1382 N N . SER A 1 176 ? -8.566 -9.704 17.419 1.00 94.88 176 SER A N 1
ATOM 1383 C CA . SER A 1 176 ? -8.125 -11.053 17.810 1.00 94.88 176 SER A CA 1
ATOM 1384 C C . SER A 1 176 ? -6.601 -11.121 17.986 1.00 94.88 176 SER A C 1
ATOM 1386 O O . SER A 1 176 ? -6.088 -11.736 18.925 1.00 94.88 176 SER A O 1
ATOM 1388 N N . VAL A 1 177 ? -5.856 -10.436 17.115 1.00 93.56 177 VAL A N 1
ATOM 1389 C CA . VAL A 1 177 ? -4.391 -10.321 17.206 1.00 93.56 177 VAL A CA 1
ATOM 1390 C C . VAL A 1 177 ? -3.994 -9.513 18.441 1.00 93.56 177 VAL A C 1
ATOM 1392 O O . VAL A 1 177 ? -3.091 -9.905 19.183 1.00 93.56 177 VAL A O 1
ATOM 1395 N N . LEU A 1 178 ? -4.687 -8.406 18.706 1.00 92.50 178 LEU A N 1
ATOM 1396 C CA . LEU A 1 178 ? -4.469 -7.581 19.893 1.00 92.50 178 LEU A CA 1
ATOM 1397 C C . LEU A 1 178 ? -4.809 -8.319 21.183 1.00 92.50 178 LEU A C 1
ATOM 1399 O O . LEU A 1 178 ? -4.044 -8.222 22.135 1.00 92.50 178 LEU A O 1
ATOM 1403 N N . GLU A 1 179 ? -5.90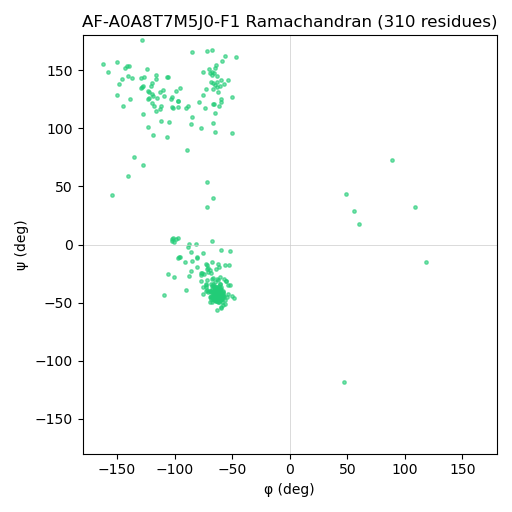1 -9.073 21.227 1.00 95.00 179 GLU A N 1
ATOM 1404 C CA . GLU A 1 179 ? -6.263 -9.894 22.382 1.00 95.00 179 GLU A CA 1
ATOM 1405 C C . GLU A 1 179 ? -5.152 -10.898 22.709 1.00 95.00 179 GLU A C 1
ATOM 1407 O O . GLU A 1 179 ? -4.754 -11.045 23.868 1.00 95.00 179 GLU A O 1
ATOM 1412 N N . HIS A 1 180 ? -4.567 -11.516 21.682 1.00 94.25 180 HIS A N 1
ATOM 1413 C CA . HIS A 1 180 ? -3.450 -12.435 21.864 1.00 94.25 180 HIS A CA 1
ATOM 1414 C C . HIS A 1 180 ? -2.168 -11.726 22.308 1.00 94.25 180 HIS A C 1
ATOM 1416 O O . HIS A 1 180 ? -1.538 -12.154 23.276 1.00 94.25 180 HIS A O 1
ATOM 1422 N N . TYR A 1 181 ? -1.753 -10.642 21.645 1.00 90.38 181 TYR A N 1
ATOM 1423 C CA . TYR A 1 181 ? -0.441 -10.017 21.867 1.00 90.38 181 TYR A CA 1
ATOM 1424 C C . TYR A 1 181 ? -0.423 -8.926 22.944 1.00 90.38 181 TYR A C 1
ATOM 1426 O O . TYR A 1 181 ? 0.522 -8.887 23.738 1.00 90.38 181 TYR A O 1
ATOM 1434 N N . ARG A 1 182 ? -1.458 -8.093 23.020 1.00 91.12 182 ARG A N 1
ATOM 1435 C CA . ARG A 1 182 ? -1.580 -6.897 23.874 1.00 91.12 182 ARG A CA 1
ATOM 1436 C C . ARG A 1 182 ? -3.005 -6.770 24.462 1.00 91.12 182 ARG A C 1
ATOM 1438 O O . ARG A 1 182 ? -3.674 -5.760 24.215 1.00 91.12 182 ARG A O 1
ATOM 1445 N N . PRO A 1 183 ? -3.503 -7.763 25.229 1.00 93.25 183 PRO A N 1
ATOM 1446 C CA . PRO A 1 183 ? -4.878 -7.753 25.744 1.00 93.25 183 PRO A CA 1
ATOM 1447 C C . PRO A 1 183 ? -5.193 -6.507 26.583 1.00 93.25 183 PRO A C 1
ATOM 1449 O O . PRO A 1 183 ? -6.317 -6.010 26.567 1.00 93.25 183 PRO A O 1
ATOM 1452 N N . GLU A 1 184 ? -4.192 -5.938 27.258 1.00 91.62 184 GLU A N 1
ATOM 1453 C CA . GLU A 1 184 ? -4.312 -4.711 28.044 1.00 91.62 184 GLU A CA 1
ATOM 1454 C C . GLU A 1 184 ? -4.652 -3.469 27.199 1.00 91.62 184 GLU A C 1
ATOM 1456 O O . GLU A 1 184 ? -5.171 -2.485 27.724 1.00 91.62 184 GLU A O 1
ATOM 1461 N N . LYS A 1 185 ? -4.381 -3.504 25.888 1.00 90.31 185 LYS A N 1
ATOM 1462 C CA . LYS A 1 185 ? -4.669 -2.416 24.939 1.00 90.31 185 LYS A CA 1
ATOM 1463 C C . LYS A 1 185 ? -5.982 -2.609 24.182 1.00 90.31 185 LYS A C 1
ATOM 1465 O O . LYS A 1 185 ? -6.467 -1.656 23.574 1.00 90.31 185 LYS A O 1
ATOM 1470 N N . LEU A 1 186 ? -6.595 -3.794 24.262 1.00 92.12 186 LEU A N 1
ATOM 1471 C CA . LEU A 1 186 ? -7.813 -4.131 23.522 1.00 92.12 186 LEU A CA 1
ATOM 1472 C C . LEU A 1 186 ? -8.971 -3.177 23.837 1.00 92.12 186 LEU A C 1
ATOM 1474 O O . LEU A 1 186 ? -9.690 -2.762 22.934 1.00 92.12 186 LEU A O 1
ATOM 1478 N N . LYS A 1 187 ? -9.132 -2.786 2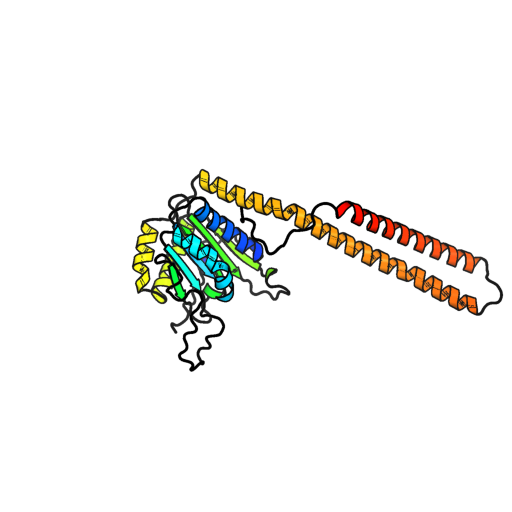5.108 1.00 92.25 187 LYS A N 1
ATOM 1479 C CA . LYS A 1 187 ? -10.191 -1.854 25.522 1.00 92.25 187 LYS A CA 1
ATOM 1480 C C . LYS A 1 187 ? -10.055 -0.490 24.838 1.00 92.25 187 LYS A C 1
ATOM 1482 O O . LYS A 1 187 ? -11.034 0.003 24.292 1.00 92.25 187 LYS A O 1
ATOM 1487 N N . ILE A 1 188 ? -8.842 0.069 24.821 1.00 89.69 188 ILE A N 1
ATOM 1488 C CA . ILE A 1 188 ? -8.544 1.367 24.193 1.00 89.69 188 ILE A CA 1
ATOM 1489 C C . ILE A 1 188 ? -8.827 1.299 22.691 1.00 89.69 188 ILE A C 1
ATOM 1491 O O . ILE A 1 188 ? -9.477 2.183 22.142 1.00 89.69 188 ILE A O 1
ATOM 1495 N N . VAL A 1 189 ? -8.399 0.218 22.033 1.00 90.94 189 VAL A N 1
ATOM 1496 C CA . VAL A 1 189 ? -8.635 0.021 20.597 1.00 90.94 189 VAL A CA 1
ATOM 1497 C C . VAL A 1 189 ? -10.126 -0.107 20.276 1.00 90.94 189 VAL A C 1
ATOM 1499 O O . VAL A 1 189 ? -10.603 0.519 19.329 1.00 90.94 189 VAL A O 1
ATOM 1502 N N . LYS A 1 190 ? -10.883 -0.859 21.083 1.00 93.12 190 LYS A N 1
ATOM 1503 C CA . LYS A 1 190 ? -12.339 -1.000 20.927 1.00 93.12 190 LYS A CA 1
ATOM 1504 C C . LYS A 1 190 ? -13.075 0.319 21.136 1.00 93.12 190 LYS A C 1
ATOM 1506 O O . LYS A 1 190 ? -14.007 0.625 20.399 1.00 93.12 190 LYS A O 1
ATOM 1511 N N . GLU A 1 191 ? -12.686 1.099 22.140 1.00 92.56 191 GLU A N 1
ATOM 1512 C CA . GLU A 1 191 ? -13.272 2.419 22.401 1.00 92.56 191 GLU A CA 1
ATOM 1513 C C . GLU A 1 191 ? -12.957 3.405 21.275 1.00 92.56 191 GLU A C 1
ATOM 1515 O O . GLU A 1 191 ? -13.861 4.078 20.781 1.00 92.56 191 GLU A O 1
ATOM 1520 N N . GLY A 1 192 ? -11.713 3.427 20.796 1.00 91.00 192 GLY A N 1
ATOM 1521 C CA . GLY A 1 192 ? -11.343 4.213 19.626 1.00 91.00 192 GLY A CA 1
ATOM 1522 C C . GLY A 1 192 ? -12.155 3.812 18.388 1.00 91.00 192 GLY A C 1
ATOM 1523 O O . GLY A 1 192 ? -12.692 4.682 17.708 1.00 91.00 192 GLY A O 1
ATOM 1524 N N . SER A 1 193 ? -12.323 2.510 18.130 1.00 90.69 193 SER A N 1
ATOM 1525 C CA . SER A 1 193 ? -13.023 2.023 16.928 1.00 90.69 193 SER A CA 1
ATOM 1526 C C . SER A 1 193 ? -14.518 2.348 16.972 1.00 90.69 193 SER A C 1
ATOM 1528 O O . SER A 1 193 ? -15.155 2.512 15.938 1.00 90.69 193 SER A O 1
ATOM 1530 N N . LYS A 1 194 ? -15.089 2.520 18.172 1.00 94.12 194 LYS A N 1
ATOM 1531 C CA . LYS A 1 194 ? -16.445 3.066 18.347 1.00 94.12 194 LYS A CA 1
ATOM 1532 C C . LYS A 1 194 ? -16.520 4.567 18.062 1.00 94.12 194 LYS A C 1
ATOM 1534 O O . LYS A 1 194 ? -17.542 5.029 17.566 1.00 94.12 194 LYS A O 1
ATOM 1539 N N . ASN A 1 195 ? -15.471 5.326 18.381 1.00 95.25 195 ASN A N 1
ATOM 1540 C CA . ASN A 1 195 ? -15.392 6.764 18.093 1.00 95.25 195 ASN A CA 1
ATOM 1541 C C . ASN A 1 195 ? -15.134 7.056 16.606 1.00 95.25 195 ASN A C 1
ATOM 1543 O O . ASN A 1 195 ? -15.509 8.124 16.114 1.00 95.25 195 ASN A O 1
ATOM 1547 N N . PHE A 1 196 ? -14.512 6.105 15.911 1.00 96.75 196 PHE A N 1
ATOM 1548 C CA . PHE A 1 196 ? -14.200 6.140 14.485 1.00 96.75 196 PHE A CA 1
ATOM 1549 C C . PHE A 1 196 ? -14.724 4.861 13.811 1.00 96.75 196 PHE A C 1
ATOM 1551 O O . PHE A 1 196 ? -13.925 4.009 13.422 1.00 96.75 196 PHE A O 1
ATOM 1558 N N . PRO A 1 197 ? -16.056 4.679 13.720 1.00 97.06 197 PRO A N 1
ATOM 1559 C CA . PRO A 1 197 ? -16.619 3.490 13.096 1.00 97.06 197 PRO A CA 1
ATOM 1560 C C . PRO A 1 197 ? -16.294 3.470 11.595 1.00 97.06 197 PRO A C 1
ATOM 1562 O O . PRO A 1 197 ? -16.262 4.542 10.982 1.00 97.06 197 PRO A O 1
ATOM 1565 N N . PRO A 1 198 ? -16.111 2.283 10.983 1.00 98.12 198 PRO A N 1
ATOM 1566 C CA . PRO A 1 198 ? -15.953 2.167 9.540 1.00 98.12 198 PRO A CA 1
ATOM 1567 C C . PRO A 1 198 ? -17.053 2.920 8.787 1.00 98.12 198 PRO A C 1
ATOM 1569 O O . PRO A 1 198 ? -18.244 2.721 9.032 1.00 98.12 198 PRO A O 1
ATOM 1572 N N . CYS A 1 199 ? -16.648 3.793 7.872 1.00 97.81 199 CYS A N 1
ATOM 1573 C CA . CYS A 1 199 ? -17.543 4.652 7.109 1.00 97.81 199 CYS A CA 1
ATOM 1574 C C . CYS A 1 199 ? -17.106 4.754 5.646 1.00 97.81 199 CYS A C 1
ATOM 1576 O O . CYS A 1 199 ? -15.927 4.606 5.316 1.00 97.81 199 CYS A O 1
ATOM 1578 N N . LEU A 1 200 ? -18.073 5.018 4.765 1.00 97.81 200 LEU A N 1
ATOM 1579 C CA . LEU A 1 200 ? -17.777 5.325 3.371 1.00 97.81 200 LEU A CA 1
ATOM 1580 C C . LEU A 1 200 ? -17.059 6.680 3.277 1.00 97.81 200 LEU A C 1
ATOM 1582 O O . LEU A 1 200 ? -17.375 7.589 4.051 1.00 97.81 200 LEU A O 1
ATOM 1586 N N . PRO A 1 201 ? -16.133 6.849 2.319 1.00 97.50 201 PRO A N 1
ATOM 1587 C CA . PRO A 1 201 ? -15.494 8.132 2.082 1.00 97.50 201 PRO A CA 1
ATOM 1588 C C . PRO A 1 201 ? -16.530 9.177 1.667 1.00 97.50 201 PRO A C 1
ATOM 1590 O O . PRO A 1 201 ? -17.335 8.950 0.760 1.00 97.50 201 PRO A O 1
ATOM 1593 N N . THR A 1 202 ? -16.496 10.354 2.295 1.00 98.00 202 THR A N 1
ATOM 1594 C CA . THR A 1 202 ? -17.299 11.487 1.826 1.00 98.00 202 THR A CA 1
ATOM 1595 C C . THR A 1 202 ? -16.828 11.918 0.430 1.00 98.00 202 THR A C 1
ATOM 1597 O O . THR A 1 202 ? -15.657 11.720 0.087 1.00 98.00 202 THR A O 1
ATOM 1600 N N . PRO A 1 203 ? -17.688 12.554 -0.394 1.00 97.88 203 PRO A N 1
ATOM 1601 C CA . PRO A 1 203 ? -17.318 12.948 -1.757 1.00 97.88 203 PRO A CA 1
ATOM 1602 C C . PRO A 1 203 ? -16.032 13.781 -1.835 1.00 97.88 203 PRO A C 1
ATOM 1604 O O . PRO A 1 203 ? -15.242 13.625 -2.765 1.00 97.88 203 PRO A O 1
ATOM 1607 N N . LYS A 1 204 ? -15.788 14.626 -0.821 1.00 97.25 204 LYS A N 1
ATOM 1608 C CA . LYS A 1 204 ? -14.563 15.419 -0.692 1.00 97.25 204 LYS A CA 1
ATOM 1609 C C . LYS A 1 204 ? -13.324 14.526 -0.614 1.00 97.25 204 LYS A C 1
ATOM 1611 O O . LYS A 1 204 ? -12.392 14.717 -1.390 1.00 97.25 204 LYS A O 1
ATOM 1616 N N . TYR A 1 205 ? -13.293 13.577 0.321 1.00 97.19 205 TYR A N 1
ATOM 1617 C CA . TYR A 1 205 ? -12.102 12.754 0.543 1.00 97.19 205 TYR A CA 1
ATOM 1618 C C . TYR A 1 205 ? -11.938 11.667 -0.507 1.00 97.19 205 TYR A C 1
ATOM 1620 O O . TYR A 1 205 ? -10.804 11.388 -0.885 1.00 97.19 205 TYR A O 1
ATOM 1628 N N . LEU A 1 206 ? -13.039 11.145 -1.057 1.00 96.88 206 LEU A N 1
ATOM 1629 C CA . LEU A 1 206 ? -12.971 10.295 -2.239 1.00 96.88 206 LEU A CA 1
ATOM 1630 C C . LEU A 1 206 ? -12.261 11.034 -3.380 1.00 96.88 206 LEU A C 1
ATOM 1632 O O . LEU A 1 206 ? -11.278 10.522 -3.901 1.00 96.88 206 LEU A O 1
ATOM 1636 N N . SER A 1 207 ? -12.686 12.266 -3.693 1.00 97.12 207 SER A N 1
ATOM 1637 C CA . SER A 1 207 ? -12.060 13.076 -4.743 1.00 97.12 207 SER A CA 1
ATOM 1638 C C . SER A 1 207 ? -10.581 13.358 -4.467 1.00 97.12 207 SER A C 1
ATOM 1640 O O . SER A 1 207 ? -9.768 13.167 -5.367 1.00 97.12 207 SER A O 1
ATOM 1642 N N . ILE A 1 208 ? -10.216 13.767 -3.245 1.00 96.12 208 ILE A N 1
ATOM 1643 C CA . ILE A 1 208 ? -8.815 14.047 -2.876 1.00 96.12 208 ILE A CA 1
ATOM 1644 C C . ILE A 1 208 ? -7.938 12.808 -3.076 1.00 96.12 208 ILE A C 1
ATOM 1646 O O . ILE A 1 208 ? -6.886 12.900 -3.709 1.00 96.12 208 ILE A O 1
ATOM 1650 N N . ILE A 1 209 ? -8.369 11.657 -2.556 1.00 96.06 209 ILE A N 1
ATOM 1651 C CA . ILE A 1 209 ? -7.595 10.414 -2.624 1.00 96.06 209 ILE A CA 1
ATOM 1652 C C . ILE A 1 209 ? -7.460 9.958 -4.079 1.00 96.06 209 ILE A C 1
ATOM 1654 O O . ILE A 1 209 ? -6.350 9.678 -4.533 1.00 96.06 209 ILE A O 1
ATOM 1658 N N . THR A 1 210 ? -8.557 9.954 -4.845 1.00 95.19 210 THR A N 1
ATOM 1659 C CA . THR A 1 210 ? -8.508 9.562 -6.261 1.00 95.19 210 THR A CA 1
ATOM 1660 C C . THR A 1 210 ? -7.634 10.498 -7.087 1.00 95.19 210 THR A C 1
ATOM 1662 O O . THR A 1 210 ? -6.873 10.021 -7.925 1.00 95.19 210 THR A O 1
ATOM 1665 N N . SER A 1 211 ? -7.682 11.813 -6.839 1.00 94.56 211 SER A N 1
ATOM 1666 C CA . SER A 1 211 ? -6.829 12.775 -7.543 1.00 94.56 211 SER A CA 1
ATOM 1667 C C . SER A 1 211 ? -5.357 12.528 -7.241 1.00 94.56 211 SER A C 1
ATOM 1669 O O . SER A 1 211 ? -4.567 12.464 -8.175 1.00 94.56 211 SER A O 1
ATOM 1671 N N . LYS A 1 212 ? -4.992 12.284 -5.975 1.00 92.75 212 LYS A N 1
ATOM 1672 C CA . LYS A 1 212 ? -3.609 11.950 -5.600 1.00 92.75 212 LYS A CA 1
ATOM 1673 C C . LYS A 1 212 ? -3.121 10.661 -6.266 1.00 92.75 212 LYS A C 1
ATOM 1675 O O . LYS A 1 212 ? -2.008 10.637 -6.784 1.00 92.75 212 LYS A O 1
ATOM 1680 N N . PHE A 1 213 ? -3.954 9.618 -6.328 1.00 91.88 213 PHE A N 1
ATOM 1681 C CA . PHE A 1 213 ? -3.611 8.393 -7.063 1.00 91.88 213 PHE A CA 1
ATOM 1682 C C . PHE A 1 213 ? -3.393 8.656 -8.560 1.00 91.88 213 PHE A C 1
ATOM 1684 O O . PHE A 1 213 ? -2.444 8.135 -9.148 1.00 91.88 213 PHE A O 1
ATOM 1691 N N . ILE A 1 214 ? -4.237 9.483 -9.184 1.00 90.94 214 ILE A N 1
ATOM 1692 C CA . ILE A 1 214 ? -4.111 9.833 -10.606 1.00 90.94 214 ILE A CA 1
ATOM 1693 C C . ILE A 1 214 ? -2.870 10.692 -10.859 1.00 90.94 214 ILE A C 1
ATOM 1695 O O . ILE A 1 214 ? -2.133 10.416 -11.802 1.00 90.94 214 ILE A O 1
ATOM 1699 N N . GLU A 1 215 ? -2.619 11.709 -10.035 1.00 87.62 215 GLU A N 1
ATOM 1700 C CA . GLU A 1 215 ? -1.432 12.571 -10.113 1.00 87.62 215 GLU A CA 1
ATOM 1701 C C . GLU A 1 215 ? -0.157 11.740 -10.023 1.00 87.62 215 GLU A C 1
ATOM 1703 O O . GLU A 1 215 ? 0.754 11.895 -10.838 1.00 87.62 215 GLU A O 1
ATOM 1708 N N . GLN A 1 216 ? -0.127 10.790 -9.093 1.00 82.12 216 GLN A N 1
ATOM 1709 C CA . GLN A 1 216 ? 0.995 9.886 -8.940 1.00 82.12 216 GLN A CA 1
ATOM 1710 C C . GLN A 1 216 ? 1.185 8.974 -10.157 1.00 82.12 216 GLN A C 1
ATOM 1712 O O . GLN A 1 216 ? 2.290 8.870 -10.693 1.00 82.12 216 GLN A O 1
ATOM 1717 N N . ALA A 1 217 ? 0.116 8.350 -10.655 1.00 82.25 217 ALA A N 1
ATOM 1718 C CA . ALA A 1 217 ? 0.190 7.538 -11.867 1.00 82.25 217 ALA A CA 1
ATOM 1719 C C . ALA A 1 217 ? 0.634 8.366 -13.091 1.00 82.25 217 ALA A C 1
ATOM 1721 O O . ALA A 1 217 ? 1.429 7.904 -13.917 1.00 82.25 217 ALA A O 1
ATOM 1722 N N . ALA A 1 218 ? 0.160 9.609 -13.200 1.00 81.94 218 ALA A N 1
ATOM 1723 C CA . ALA A 1 218 ? 0.533 10.536 -14.261 1.00 81.94 218 ALA A CA 1
ATOM 1724 C C . ALA A 1 218 ? 2.005 10.960 -14.168 1.00 81.94 218 ALA A C 1
ATOM 1726 O O . ALA A 1 218 ? 2.654 11.089 -15.206 1.00 81.94 218 ALA A O 1
ATOM 1727 N N . PHE A 1 219 ? 2.548 11.113 -12.958 1.00 81.25 219 PHE A N 1
ATOM 1728 C CA . PHE A 1 219 ? 3.952 11.449 -12.727 1.00 81.25 219 PHE A CA 1
ATOM 1729 C C . PHE A 1 219 ? 4.910 10.358 -13.230 1.00 81.25 219 PHE A C 1
ATOM 1731 O O . PHE A 1 219 ? 5.910 10.665 -13.882 1.00 81.25 219 PHE A O 1
ATOM 1738 N N . TYR A 1 220 ? 4.600 9.078 -12.999 1.00 76.62 220 TYR A N 1
ATOM 1739 C CA . TYR A 1 220 ? 5.474 7.980 -13.437 1.00 76.62 220 TYR A CA 1
ATOM 1740 C C . TYR A 1 220 ? 5.399 7.692 -14.938 1.00 76.62 220 TYR A C 1
ATOM 1742 O O . TYR A 1 220 ? 6.355 7.174 -15.518 1.00 76.62 220 TYR A O 1
ATOM 1750 N N . ARG A 1 221 ? 4.295 8.037 -15.607 1.00 77.94 221 ARG A N 1
ATOM 1751 C CA . ARG A 1 221 ? 4.076 7.677 -17.016 1.00 77.94 221 ARG A CA 1
ATOM 1752 C C . ARG A 1 221 ? 5.160 8.211 -17.976 1.00 77.94 221 ARG A C 1
ATOM 1754 O O . ARG A 1 221 ? 5.628 7.429 -18.807 1.00 77.94 221 ARG A O 1
ATOM 1761 N N . PRO A 1 222 ? 5.610 9.480 -17.900 1.00 76.75 222 PRO A N 1
ATOM 1762 C CA . PRO A 1 222 ? 6.723 9.968 -18.714 1.00 76.75 222 PRO A CA 1
ATOM 1763 C C . PRO A 1 222 ? 8.052 9.271 -18.408 1.00 76.75 222 PRO A C 1
ATOM 1765 O O . PRO A 1 222 ? 8.829 9.030 -19.330 1.00 76.75 222 PRO A O 1
ATOM 1768 N N . LEU A 1 223 ? 8.312 8.938 -17.138 1.00 76.25 223 LEU A N 1
ATOM 1769 C CA . LEU A 1 223 ? 9.543 8.261 -16.720 1.00 76.25 223 LEU A CA 1
ATOM 1770 C C . LEU A 1 223 ? 9.611 6.844 -17.289 1.00 76.25 223 LEU A C 1
ATOM 1772 O O . LEU A 1 223 ? 10.621 6.479 -17.886 1.00 76.25 223 LEU A O 1
ATOM 1776 N N . LEU A 1 224 ? 8.515 6.088 -17.189 1.00 75.75 224 LEU A N 1
ATOM 1777 C CA . LEU A 1 224 ? 8.407 4.754 -17.783 1.00 75.75 224 LEU A CA 1
ATOM 1778 C C . LEU A 1 224 ? 8.603 4.811 -19.300 1.00 75.75 224 LEU A C 1
ATOM 1780 O O . LEU A 1 224 ? 9.411 4.069 -19.846 1.00 75.75 224 LEU A O 1
ATOM 1784 N N . ARG A 1 225 ? 7.968 5.779 -19.973 1.00 75.62 225 ARG A N 1
ATOM 1785 C CA . ARG A 1 225 ? 8.145 5.972 -21.418 1.00 75.62 225 ARG A CA 1
ATOM 1786 C C . ARG A 1 225 ? 9.599 6.271 -21.800 1.00 75.62 225 ARG A C 1
ATOM 1788 O O . ARG A 1 225 ? 10.055 5.793 -22.835 1.00 75.62 225 ARG A O 1
ATOM 1795 N N . ARG A 1 226 ? 10.327 7.057 -20.999 1.00 76.81 226 ARG A N 1
ATOM 1796 C CA . ARG A 1 226 ? 11.759 7.323 -21.228 1.00 76.81 226 ARG A CA 1
ATOM 1797 C C . ARG A 1 226 ? 12.610 6.076 -21.006 1.00 76.81 226 ARG A C 1
ATOM 1799 O O . ARG A 1 226 ? 13.523 5.831 -21.786 1.00 76.81 226 ARG A O 1
ATOM 1806 N N . LEU A 1 227 ? 12.302 5.283 -19.982 1.00 75.88 227 LEU A N 1
ATOM 1807 C CA . LEU A 1 227 ? 13.005 4.029 -19.725 1.00 75.88 227 LEU A CA 1
ATOM 1808 C C . LEU A 1 227 ? 12.808 3.033 -20.877 1.00 75.88 227 LEU A C 1
ATOM 1810 O O . LEU A 1 227 ? 13.783 2.461 -21.359 1.00 75.88 227 LEU A O 1
ATOM 1814 N N . ASP A 1 228 ? 11.582 2.898 -21.383 1.00 76.75 228 ASP A N 1
ATOM 1815 C CA . ASP A 1 228 ? 11.290 2.065 -22.554 1.00 76.75 228 ASP A CA 1
ATOM 1816 C C . ASP A 1 228 ? 12.062 2.544 -23.794 1.00 76.75 228 ASP A C 1
ATOM 1818 O O . ASP A 1 228 ? 12.606 1.735 -24.548 1.00 76.75 228 ASP A O 1
ATOM 1822 N N . GLN A 1 229 ? 12.167 3.864 -23.987 1.00 79.12 229 GLN A N 1
ATOM 1823 C CA . GLN A 1 229 ? 12.968 4.458 -25.062 1.00 79.12 229 GLN A CA 1
ATOM 1824 C C . GLN A 1 229 ? 14.466 4.159 -24.905 1.00 79.12 229 GLN A C 1
ATOM 1826 O O . GLN A 1 229 ? 15.108 3.778 -25.881 1.00 79.12 229 GLN A O 1
ATOM 1831 N N . GLU A 1 230 ? 15.025 4.279 -23.698 1.00 79.25 230 GLU A N 1
ATOM 1832 C CA . GLU A 1 230 ? 16.419 3.923 -23.390 1.00 79.25 230 GLU A CA 1
ATOM 1833 C C . GLU A 1 230 ? 16.702 2.441 -23.668 1.00 79.25 230 GLU A C 1
ATOM 1835 O O . GLU A 1 230 ? 17.714 2.103 -24.291 1.00 79.25 230 GLU A O 1
ATOM 1840 N N . ILE A 1 231 ? 15.805 1.549 -23.242 1.00 78.12 231 ILE A N 1
ATOM 1841 C CA . ILE A 1 231 ? 15.929 0.103 -23.457 1.00 78.12 231 ILE A CA 1
ATOM 1842 C C . ILE A 1 231 ? 15.880 -0.214 -24.955 1.00 78.12 231 ILE A C 1
ATOM 1844 O O . ILE A 1 231 ? 16.763 -0.911 -25.464 1.00 78.12 231 ILE A O 1
ATOM 1848 N N . ALA A 1 232 ? 14.904 0.337 -25.680 1.00 79.25 232 ALA A N 1
ATOM 1849 C CA . ALA A 1 232 ? 14.791 0.166 -27.127 1.00 79.25 232 ALA A CA 1
ATOM 1850 C C . ALA A 1 232 ? 16.025 0.711 -27.867 1.00 79.25 232 ALA A C 1
ATOM 1852 O O . ALA A 1 232 ? 16.517 0.094 -28.820 1.00 79.25 232 ALA A O 1
ATOM 1853 N N . MET A 1 233 ? 16.574 1.834 -27.399 1.00 83.12 233 MET A N 1
ATOM 1854 C CA . MET A 1 233 ? 17.780 2.425 -27.966 1.00 83.12 233 MET A CA 1
ATOM 1855 C C . MET A 1 233 ? 19.004 1.535 -27.747 1.00 83.12 233 MET A C 1
ATOM 1857 O O . MET A 1 233 ? 19.735 1.247 -28.694 1.00 83.12 233 MET A O 1
ATOM 1861 N N . ARG A 1 234 ? 19.211 1.033 -26.525 1.00 80.00 234 ARG A N 1
ATOM 1862 C CA . ARG A 1 234 ? 20.302 0.096 -26.210 1.00 80.00 234 ARG A CA 1
ATOM 1863 C C . ARG A 1 234 ? 20.202 -1.180 -27.037 1.00 80.00 234 ARG A C 1
ATOM 1865 O O . ARG A 1 234 ? 21.212 -1.636 -27.567 1.00 80.00 234 ARG A O 1
ATOM 1872 N N . ALA A 1 235 ? 18.997 -1.724 -27.195 1.00 83.00 235 ALA A N 1
ATOM 1873 C CA . ALA A 1 235 ? 18.764 -2.884 -28.050 1.00 83.00 235 ALA A CA 1
ATOM 1874 C C . ALA A 1 235 ? 19.142 -2.589 -29.514 1.00 83.00 235 ALA A C 1
ATOM 1876 O O . ALA A 1 235 ? 19.804 -3.402 -30.159 1.00 83.00 235 ALA A O 1
ATOM 1877 N N . THR A 1 236 ? 18.796 -1.398 -30.013 1.00 86.19 236 THR A N 1
ATOM 1878 C CA . THR A 1 236 ? 19.150 -0.949 -31.367 1.00 86.19 236 THR A CA 1
ATOM 1879 C C . THR A 1 236 ? 20.661 -0.808 -31.541 1.00 86.19 236 THR A C 1
ATOM 1881 O O . THR A 1 236 ? 21.207 -1.342 -32.503 1.00 86.19 236 THR A O 1
ATOM 1884 N N . ILE A 1 237 ? 21.353 -0.159 -30.600 1.00 83.88 237 ILE A N 1
ATOM 1885 C CA . ILE A 1 237 ? 22.817 -0.017 -30.625 1.00 83.88 237 ILE A CA 1
ATOM 1886 C C . ILE A 1 237 ? 23.488 -1.392 -30.615 1.00 83.88 237 ILE A C 1
ATOM 1888 O O . ILE A 1 237 ? 24.346 -1.654 -31.452 1.00 83.88 237 ILE A O 1
ATOM 1892 N N . ASN A 1 238 ? 23.072 -2.294 -29.721 1.00 81.69 238 ASN A N 1
ATOM 1893 C CA . ASN A 1 238 ? 23.641 -3.640 -29.637 1.00 81.69 238 ASN A CA 1
ATOM 1894 C C . ASN A 1 238 ? 23.453 -4.427 -30.942 1.00 81.69 238 ASN A C 1
ATOM 1896 O O . ASN A 1 238 ? 24.380 -5.102 -31.389 1.00 81.69 238 ASN A O 1
ATOM 1900 N N . ARG A 1 239 ? 22.285 -4.302 -31.587 1.00 88.31 239 ARG A N 1
ATOM 1901 C CA . ARG A 1 239 ? 22.027 -4.903 -32.902 1.00 88.31 239 ARG A CA 1
ATOM 1902 C C . ARG A 1 239 ? 22.963 -4.336 -33.972 1.00 88.31 239 ARG A C 1
ATOM 1904 O O . ARG A 1 239 ? 23.585 -5.113 -34.688 1.00 88.31 239 ARG A O 1
ATOM 1911 N N . LEU A 1 240 ? 23.106 -3.012 -34.054 1.00 85.19 240 LEU A N 1
ATOM 1912 C CA . LEU A 1 240 ? 23.985 -2.360 -35.034 1.00 85.19 240 LEU A CA 1
ATOM 1913 C C . LEU A 1 240 ? 25.460 -2.718 -34.817 1.00 85.19 240 LEU A C 1
ATOM 1915 O O . LEU A 1 240 ? 26.173 -2.976 -35.782 1.00 85.19 240 LEU A O 1
ATOM 1919 N N . LEU A 1 241 ? 25.914 -2.797 -33.564 1.00 81.06 241 LEU A N 1
ATOM 1920 C CA . LEU A 1 241 ? 27.268 -3.248 -33.233 1.00 81.06 241 LEU A CA 1
ATOM 1921 C C . LEU A 1 241 ? 27.504 -4.697 -33.675 1.00 81.06 241 LEU A C 1
ATOM 1923 O O . LEU A 1 241 ? 28.547 -5.002 -34.254 1.00 81.06 241 LEU A O 1
ATOM 1927 N N . HIS A 1 242 ? 26.531 -5.583 -33.451 1.00 83.25 242 HIS A N 1
ATOM 1928 C CA . HIS A 1 242 ? 26.614 -6.965 -33.917 1.00 83.25 242 HIS A CA 1
ATOM 1929 C C . HIS A 1 242 ? 26.646 -7.052 -35.452 1.00 83.25 242 HIS A C 1
ATOM 1931 O O . HIS A 1 242 ? 27.476 -7.763 -36.020 1.00 83.25 242 HIS A O 1
ATOM 1937 N N . GLU A 1 243 ? 25.792 -6.282 -36.132 1.00 86.31 243 GLU A N 1
ATOM 1938 C CA . GLU A 1 243 ? 25.744 -6.208 -37.596 1.00 86.31 243 GLU A CA 1
ATOM 1939 C C . GLU A 1 243 ? 27.018 -5.613 -38.205 1.00 86.31 243 GLU A C 1
ATOM 1941 O O . GLU A 1 243 ? 27.404 -6.043 -39.290 1.00 86.31 243 GLU A O 1
ATOM 1946 N N . ALA A 1 244 ? 27.688 -4.677 -37.522 1.00 81.62 244 ALA A N 1
ATOM 1947 C CA . ALA A 1 244 ? 28.966 -4.099 -37.948 1.00 81.62 244 ALA A CA 1
ATOM 1948 C C . ALA A 1 244 ? 30.137 -5.083 -37.809 1.00 81.62 244 ALA A C 1
ATOM 1950 O O . ALA A 1 244 ? 31.076 -5.036 -38.604 1.00 81.62 244 ALA A O 1
ATOM 1951 N N . GLY A 1 245 ? 30.082 -5.996 -36.834 1.00 79.12 245 GLY A N 1
ATOM 1952 C CA . GLY A 1 245 ? 31.135 -6.988 -36.613 1.00 79.12 245 GLY A CA 1
ATOM 1953 C C . GLY A 1 245 ? 31.368 -7.883 -37.833 1.00 79.12 245 GLY A C 1
ATOM 1954 O O . GLY A 1 245 ? 32.507 -8.091 -38.235 1.00 79.12 245 GLY A O 1
ATOM 1955 N N . GLN A 1 246 ? 30.295 -8.339 -38.483 1.00 84.81 246 GLN A N 1
ATOM 1956 C CA . GLN A 1 246 ? 30.366 -9.238 -39.644 1.00 84.81 246 GLN A CA 1
ATOM 1957 C C . GLN A 1 246 ? 31.145 -8.663 -40.848 1.00 84.81 246 GLN A C 1
ATOM 1959 O O . GLN A 1 246 ? 32.083 -9.322 -41.313 1.00 84.81 246 GLN A O 1
ATOM 1964 N N . PRO A 1 247 ? 30.829 -7.459 -41.374 1.00 80.94 247 PRO A N 1
ATOM 1965 C CA . PRO A 1 247 ? 31.600 -6.867 -42.458 1.00 80.94 247 PRO A CA 1
ATOM 1966 C C . PRO A 1 247 ? 33.017 -6.490 -42.022 1.00 80.94 247 PRO A C 1
ATOM 1968 O O . PRO A 1 247 ? 33.925 -6.661 -42.823 1.00 80.94 247 PRO A O 1
ATOM 1971 N N . ILE A 1 248 ? 33.248 -6.056 -40.774 1.00 81.94 248 ILE A N 1
ATOM 1972 C CA . ILE A 1 248 ? 34.607 -5.769 -40.277 1.00 81.94 248 ILE A CA 1
ATOM 1973 C C . ILE A 1 248 ? 35.467 -7.037 -40.286 1.00 81.94 248 ILE A C 1
ATOM 1975 O O . ILE A 1 248 ? 36.569 -7.024 -40.830 1.00 81.94 248 ILE A O 1
ATOM 1979 N N . THR A 1 249 ? 34.968 -8.145 -39.733 1.00 81.56 249 THR A N 1
ATOM 1980 C CA . THR A 1 249 ? 35.683 -9.430 -39.741 1.00 81.56 249 THR A CA 1
ATOM 1981 C C . THR A 1 249 ? 35.925 -9.923 -41.167 1.00 81.56 249 THR A C 1
ATOM 1983 O O . THR A 1 249 ? 37.025 -10.375 -41.475 1.00 81.56 249 THR A O 1
ATOM 1986 N N . SER A 1 250 ? 34.937 -9.779 -42.055 1.00 80.38 250 SER A N 1
ATOM 1987 C CA . SER A 1 250 ? 35.069 -10.170 -43.466 1.00 80.38 250 SER A CA 1
ATOM 1988 C C . SER A 1 250 ? 36.100 -9.315 -44.214 1.00 80.38 250 SER A C 1
ATOM 1990 O O . SER A 1 250 ? 36.914 -9.862 -44.954 1.00 80.38 250 SER A O 1
ATOM 1992 N N . LEU A 1 251 ? 36.118 -7.996 -43.982 1.00 81.69 251 LEU A N 1
ATOM 1993 C CA . LEU A 1 251 ? 37.122 -7.077 -44.531 1.00 81.69 251 LEU A CA 1
ATOM 1994 C C . LEU A 1 251 ? 38.524 -7.435 -44.039 1.00 81.69 251 LEU A C 1
ATOM 1996 O O . LEU A 1 251 ? 39.448 -7.503 -44.843 1.00 81.69 251 LEU A O 1
ATOM 2000 N N . LEU A 1 252 ? 38.691 -7.690 -42.738 1.00 78.31 252 LEU A N 1
ATOM 2001 C CA . LEU A 1 252 ? 39.981 -8.085 -42.167 1.00 78.31 252 LEU A CA 1
ATOM 2002 C C . LEU A 1 252 ? 40.487 -9.398 -42.772 1.00 78.31 252 LEU A C 1
ATOM 2004 O O . LEU A 1 252 ? 41.646 -9.463 -43.173 1.00 78.31 252 LEU A O 1
ATOM 2008 N N . MET A 1 253 ? 39.617 -10.403 -42.902 1.00 82.69 253 MET A N 1
ATOM 2009 C CA . MET A 1 253 ? 39.967 -11.690 -43.508 1.00 82.69 253 MET A CA 1
ATOM 2010 C C . MET A 1 253 ? 40.365 -11.537 -44.981 1.00 82.69 253 MET A C 1
ATOM 2012 O O . MET A 1 253 ? 41.374 -12.095 -45.402 1.00 82.69 253 MET A O 1
ATOM 2016 N N . GLN A 1 254 ? 39.620 -10.747 -45.762 1.00 82.06 254 GLN A N 1
ATOM 2017 C CA . GLN A 1 254 ? 39.972 -10.473 -47.159 1.00 82.06 254 GLN A CA 1
ATOM 2018 C C . GLN A 1 254 ? 41.295 -9.717 -47.273 1.00 82.06 254 GLN A C 1
ATOM 2020 O O . GLN A 1 254 ? 42.153 -10.109 -48.056 1.00 82.06 254 GLN A O 1
ATOM 2025 N N . LEU A 1 255 ? 41.513 -8.686 -46.455 1.00 78.44 255 LEU A N 1
ATOM 2026 C CA . LEU A 1 255 ? 42.786 -7.962 -46.422 1.00 78.44 255 LEU A CA 1
ATOM 2027 C C . LEU A 1 255 ? 43.962 -8.869 -46.031 1.00 78.44 255 LEU A C 1
ATOM 2029 O O . LEU A 1 255 ? 45.072 -8.670 -46.520 1.00 78.44 255 LEU A O 1
ATOM 2033 N N . GLU A 1 256 ? 43.746 -9.857 -45.164 1.00 80.88 256 GLU A N 1
ATOM 2034 C CA . GLU A 1 256 ? 44.771 -10.823 -44.767 1.00 80.88 256 GLU A CA 1
ATOM 2035 C C . GLU A 1 256 ? 45.093 -11.830 -45.879 1.00 80.88 256 GLU A C 1
ATOM 2037 O O . GLU A 1 256 ? 46.271 -12.084 -46.129 1.00 80.88 256 GLU A O 1
ATOM 2042 N N . LEU A 1 257 ? 44.086 -12.314 -46.614 1.00 79.62 257 LEU A N 1
ATOM 2043 C CA . LEU A 1 257 ? 44.285 -13.132 -47.819 1.00 79.62 257 LEU A CA 1
ATOM 2044 C C . LEU A 1 257 ? 45.072 -12.366 -48.895 1.00 79.62 257 LEU A C 1
ATOM 2046 O O . LEU A 1 257 ? 46.006 -12.897 -49.495 1.00 79.62 257 LEU A O 1
ATOM 2050 N N . LEU A 1 258 ? 44.760 -11.083 -49.072 1.00 76.25 258 LEU A N 1
ATOM 2051 C CA . LEU A 1 258 ? 45.389 -10.219 -50.071 1.00 76.25 258 LEU A CA 1
ATOM 2052 C C . LEU A 1 258 ? 46.841 -9.841 -49.747 1.00 76.25 258 LEU A C 1
ATOM 2054 O O . LEU A 1 258 ? 47.598 -9.516 -50.659 1.00 76.25 258 LEU A O 1
ATOM 2058 N N . LYS A 1 259 ? 47.282 -9.925 -48.483 1.00 71.88 259 LYS A N 1
ATOM 2059 C CA . LYS A 1 259 ? 48.695 -9.695 -48.110 1.00 71.88 259 LYS A CA 1
ATOM 2060 C C . LYS A 1 259 ? 49.663 -10.705 -48.747 1.00 71.88 259 LYS A C 1
ATOM 2062 O O . LYS A 1 259 ? 50.864 -10.441 -48.761 1.00 71.88 259 LYS A O 1
ATOM 2067 N N . GLY A 1 260 ? 49.166 -11.838 -49.251 1.00 67.44 260 GLY A N 1
ATOM 2068 C CA . GLY A 1 260 ? 49.962 -12.877 -49.910 1.00 67.44 2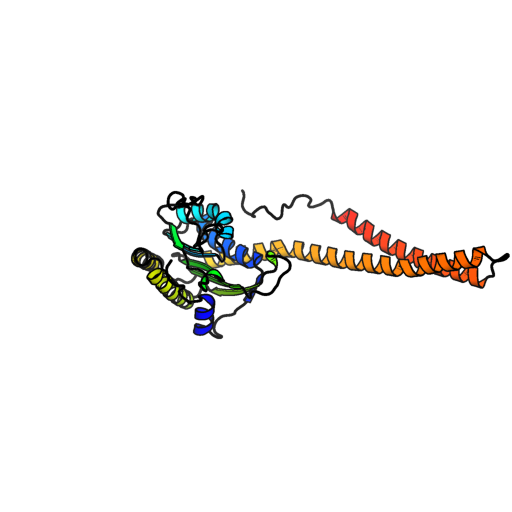60 GLY A CA 1
ATOM 2069 C C . GLY A 1 260 ? 49.999 -12.810 -51.442 1.00 67.44 260 GLY A C 1
ATOM 2070 O O . GLY A 1 260 ? 50.810 -13.514 -52.046 1.00 67.44 260 GLY A O 1
ATOM 2071 N N . GLU A 1 261 ? 49.165 -11.986 -52.086 1.00 65.62 261 GLU A N 1
ATOM 2072 C CA . GLU A 1 261 ? 49.000 -11.987 -53.546 1.00 65.62 261 GLU A CA 1
ATOM 2073 C C . GLU A 1 261 ? 49.664 -10.787 -54.241 1.00 65.62 261 GLU A C 1
ATOM 2075 O O . GLU A 1 261 ? 49.699 -9.671 -53.729 1.00 65.62 261 GLU A O 1
ATOM 2080 N N . LYS A 1 262 ? 50.213 -11.011 -55.447 1.00 63.62 262 LYS A N 1
ATOM 2081 C CA . LYS A 1 262 ? 50.913 -9.971 -56.231 1.00 63.62 262 LYS A CA 1
ATOM 2082 C C . LYS A 1 262 ? 49.975 -9.032 -57.001 1.00 63.62 262 LYS A C 1
ATOM 2084 O O . LYS A 1 262 ? 50.424 -7.955 -57.385 1.00 63.62 262 LYS A O 1
ATOM 2089 N N . PHE A 1 263 ? 48.721 -9.421 -57.244 1.00 59.94 263 PHE A N 1
ATOM 2090 C CA . PHE A 1 263 ? 47.741 -8.631 -57.994 1.00 59.94 263 PHE A CA 1
ATOM 2091 C C . PHE A 1 263 ? 46.319 -8.923 -57.503 1.00 59.94 263 PHE A C 1
ATOM 2093 O O . PHE A 1 263 ? 45.919 -10.078 -57.467 1.00 59.94 263 PHE A O 1
ATOM 2100 N N . LEU A 1 264 ? 45.561 -7.873 -57.178 1.00 70.00 264 LEU A N 1
ATOM 2101 C CA . LEU A 1 264 ? 44.127 -7.944 -56.875 1.00 70.00 264 LEU A CA 1
ATOM 2102 C C . LEU A 1 264 ? 43.316 -8.180 -58.154 1.00 70.00 264 LEU A C 1
ATOM 2104 O O . LEU A 1 264 ? 43.522 -7.469 -59.143 1.00 70.00 264 LEU A O 1
ATOM 2108 N N . ASN A 1 265 ? 42.365 -9.116 -58.132 1.00 80.00 265 ASN A N 1
ATOM 2109 C CA . ASN A 1 265 ? 41.381 -9.240 -59.207 1.00 80.00 265 ASN A CA 1
ATOM 2110 C C . ASN A 1 265 ? 40.185 -8.279 -58.975 1.00 80.00 265 ASN A C 1
ATOM 2112 O O . ASN A 1 265 ? 40.013 -7.693 -57.904 1.00 80.00 265 ASN A O 1
ATOM 2116 N N . ILE A 1 266 ? 39.364 -8.068 -60.010 1.00 79.56 266 ILE A N 1
ATOM 2117 C CA . ILE A 1 266 ? 38.215 -7.140 -59.963 1.00 79.56 266 ILE A CA 1
ATOM 2118 C C . ILE A 1 266 ? 37.122 -7.629 -58.992 1.00 79.56 266 ILE A C 1
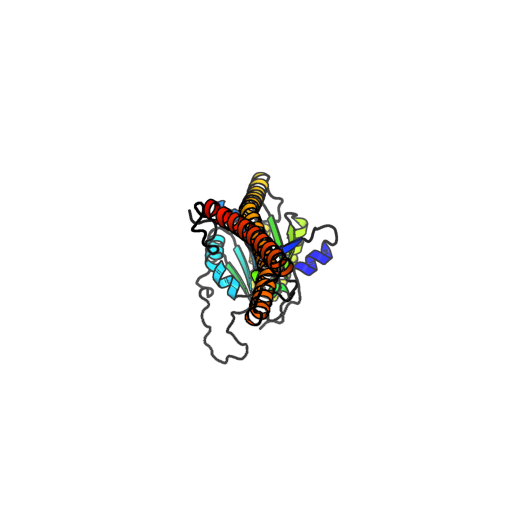ATOM 2120 O O . ILE A 1 266 ? 36.401 -6.818 -58.412 1.00 79.56 266 ILE A O 1
ATOM 2124 N N . GLU A 1 267 ? 36.995 -8.940 -58.798 1.00 80.38 267 GLU A N 1
ATOM 2125 C CA . GLU A 1 267 ? 35.993 -9.551 -57.922 1.00 80.38 267 GLU A CA 1
ATOM 2126 C C . GLU A 1 267 ? 36.299 -9.287 -56.438 1.00 80.38 267 GLU A C 1
ATOM 2128 O O . GLU A 1 267 ? 35.404 -8.899 -55.681 1.00 80.38 267 GLU A O 1
ATOM 2133 N N . ASP A 1 268 ? 37.572 -9.357 -56.044 1.00 78.94 268 ASP A N 1
ATOM 2134 C CA . ASP A 1 268 ? 38.044 -9.008 -54.700 1.00 78.94 268 ASP A CA 1
ATOM 2135 C C . ASP A 1 268 ? 37.801 -7.524 -54.396 1.00 78.94 268 ASP A C 1
ATOM 2137 O O . ASP A 1 268 ? 37.306 -7.169 -53.324 1.00 78.94 268 ASP A O 1
ATOM 2141 N N . LEU A 1 269 ? 38.076 -6.642 -55.366 1.00 77.25 269 LEU A N 1
ATOM 2142 C CA . LEU A 1 269 ? 37.825 -5.202 -55.240 1.00 77.25 269 LEU A CA 1
ATOM 2143 C C . LEU A 1 269 ? 36.333 -4.886 -55.079 1.00 77.25 269 LEU A C 1
ATOM 2145 O O . LEU A 1 269 ? 35.967 -4.075 -54.227 1.00 77.25 269 LEU A O 1
ATOM 2149 N N . ASN A 1 270 ? 35.467 -5.542 -55.854 1.00 80.06 270 ASN A N 1
ATOM 2150 C CA . ASN A 1 270 ? 34.017 -5.382 -55.731 1.00 80.06 270 ASN A CA 1
ATOM 2151 C C . ASN A 1 270 ? 33.502 -5.899 -54.382 1.00 80.06 270 ASN A C 1
ATOM 2153 O O . ASN A 1 270 ? 32.613 -5.291 -53.780 1.00 80.06 270 ASN A O 1
ATOM 2157 N N . THR A 1 271 ? 34.081 -6.988 -53.875 1.00 80.25 271 THR A N 1
ATOM 2158 C CA . THR A 1 271 ? 33.696 -7.539 -52.575 1.00 80.25 271 THR A CA 1
ATOM 2159 C C . THR A 1 271 ? 34.098 -6.600 -51.436 1.00 80.25 271 THR A C 1
ATOM 2161 O O . THR A 1 271 ? 33.245 -6.257 -50.611 1.00 80.25 271 THR A O 1
ATOM 2164 N N . LEU A 1 272 ? 35.333 -6.084 -51.440 1.00 80.25 272 LEU A N 1
ATOM 2165 C CA . LEU A 1 272 ? 35.791 -5.062 -50.490 1.00 80.25 272 LEU A CA 1
ATOM 2166 C C . LEU A 1 272 ? 34.917 -3.800 -50.543 1.00 80.25 272 LEU A C 1
ATOM 2168 O O . LEU A 1 272 ? 34.530 -3.274 -49.495 1.00 80.25 272 LEU A O 1
ATOM 2172 N N . LEU A 1 273 ? 34.562 -3.338 -51.747 1.00 79.06 273 LEU A N 1
ATOM 2173 C CA . LEU A 1 273 ? 33.695 -2.176 -51.932 1.00 79.06 273 LEU A CA 1
ATOM 2174 C C . LEU A 1 273 ? 32.312 -2.415 -51.311 1.00 79.06 273 LEU A C 1
ATOM 2176 O O . LEU A 1 273 ? 31.877 -1.612 -50.486 1.00 79.06 273 LEU A O 1
ATOM 2180 N N . SER A 1 274 ? 31.671 -3.551 -51.601 1.00 82.56 274 SER A N 1
ATOM 2181 C CA . SER A 1 274 ? 30.344 -3.880 -51.055 1.00 82.56 274 SER A CA 1
ATOM 2182 C C . SER A 1 274 ? 30.332 -3.978 -49.521 1.00 82.56 274 SER A C 1
ATOM 2184 O O . SER A 1 274 ? 29.406 -3.496 -48.860 1.00 82.56 274 SER A O 1
ATOM 2186 N N . LEU A 1 275 ? 31.387 -4.543 -48.923 1.00 80.31 275 LEU A N 1
ATOM 2187 C CA . LEU A 1 275 ? 31.541 -4.622 -47.471 1.00 80.31 275 LEU A CA 1
ATOM 2188 C C . LEU A 1 275 ? 31.757 -3.235 -46.852 1.00 80.31 275 LEU A C 1
ATOM 2190 O O . LEU A 1 275 ? 31.202 -2.947 -45.789 1.00 80.31 275 LEU A O 1
ATOM 2194 N N . SER A 1 276 ? 32.517 -2.366 -47.526 1.00 77.31 276 SER A N 1
ATOM 2195 C CA . SER A 1 276 ? 32.748 -0.986 -47.093 1.00 77.31 276 SER A CA 1
ATOM 2196 C C . SER A 1 276 ? 31.471 -0.138 -47.140 1.00 77.31 276 SER A C 1
ATOM 2198 O O . SER A 1 276 ? 31.190 0.601 -46.195 1.00 77.31 276 SER A O 1
ATOM 2200 N N . GLU A 1 277 ? 30.642 -0.300 -48.176 1.00 83.88 277 GLU A N 1
ATOM 2201 C CA . GLU A 1 277 ? 29.350 0.383 -48.308 1.00 83.88 277 GLU A CA 1
ATOM 2202 C C . GLU A 1 277 ? 28.363 -0.083 -47.238 1.00 83.88 277 GLU A C 1
ATOM 2204 O O . GLU A 1 277 ? 27.684 0.735 -46.609 1.00 83.88 277 GLU A O 1
ATOM 2209 N N . ARG A 1 278 ? 28.334 -1.391 -46.962 1.00 83.06 278 ARG A N 1
ATOM 2210 C CA . ARG A 1 278 ? 27.517 -1.954 -45.885 1.00 83.06 278 ARG A CA 1
ATOM 2211 C C . ARG A 1 278 ? 27.949 -1.431 -44.515 1.00 83.06 278 ARG A C 1
ATOM 2213 O O . ARG A 1 278 ? 27.092 -1.059 -43.716 1.00 83.06 278 ARG A O 1
ATOM 2220 N N . LEU A 1 279 ? 29.255 -1.365 -44.245 1.00 83.00 279 LEU A N 1
ATOM 2221 C CA . LEU A 1 279 ? 29.778 -0.808 -42.995 1.00 83.00 279 LEU A CA 1
ATOM 2222 C C . LEU A 1 279 ? 29.438 0.682 -42.856 1.00 83.00 279 LEU A C 1
ATOM 2224 O O . LEU A 1 279 ? 28.988 1.106 -41.792 1.00 83.00 279 LEU A O 1
ATOM 2228 N N . LYS A 1 280 ? 29.579 1.461 -43.934 1.00 80.06 280 LYS A N 1
ATOM 2229 C CA . LYS A 1 280 ? 29.192 2.876 -43.972 1.00 80.06 280 LYS A CA 1
ATOM 2230 C C . LYS A 1 280 ? 27.711 3.066 -43.634 1.00 80.06 280 LYS A C 1
ATOM 2232 O O . LYS A 1 280 ? 27.393 3.882 -42.778 1.00 80.06 280 LYS A O 1
ATOM 2237 N N . GLY A 1 281 ? 26.823 2.259 -44.217 1.00 84.12 281 GLY A N 1
ATOM 2238 C CA . GLY A 1 281 ? 25.390 2.311 -43.913 1.00 84.12 281 GLY A CA 1
ATOM 2239 C C . GLY A 1 281 ? 25.065 2.042 -42.437 1.00 84.12 281 GLY A C 1
ATOM 2240 O O . GLY A 1 281 ? 24.182 2.690 -41.875 1.00 84.12 281 GLY A O 1
ATOM 2241 N N . ILE A 1 282 ? 25.797 1.133 -41.784 1.00 82.50 282 ILE A N 1
ATOM 2242 C CA . ILE A 1 282 ? 25.635 0.853 -40.347 1.00 82.50 282 ILE A CA 1
ATOM 2243 C C . ILE A 1 282 ? 26.166 2.016 -39.493 1.00 82.50 282 ILE A C 1
ATOM 2245 O O . ILE A 1 282 ? 25.519 2.409 -38.521 1.00 82.50 282 ILE A O 1
ATOM 2249 N N . LEU A 1 283 ? 27.307 2.606 -39.864 1.00 79.31 283 LEU A N 1
ATOM 2250 C CA . LEU A 1 283 ? 27.869 3.776 -39.178 1.00 79.31 283 LEU A CA 1
ATOM 2251 C C . LEU A 1 283 ? 26.956 5.007 -39.290 1.00 79.31 283 LEU A C 1
ATOM 2253 O O . LEU A 1 283 ? 26.746 5.694 -38.291 1.00 79.31 283 LEU A O 1
ATOM 2257 N N . ASP A 1 284 ? 26.336 5.237 -40.450 1.00 81.44 284 ASP A N 1
ATOM 2258 C CA . ASP A 1 284 ? 25.359 6.316 -40.645 1.00 81.44 284 ASP A CA 1
ATOM 2259 C C . ASP A 1 284 ? 24.125 6.131 -39.740 1.00 81.44 284 ASP A C 1
ATOM 2261 O O . ASP A 1 284 ? 23.584 7.098 -39.196 1.00 81.44 284 ASP A O 1
ATOM 2265 N N . GLN A 1 285 ? 23.679 4.886 -39.532 1.00 82.25 285 GLN A N 1
ATOM 2266 C CA . GLN A 1 285 ? 22.589 4.574 -38.599 1.00 82.25 285 GLN A CA 1
ATOM 2267 C C . GLN A 1 285 ? 22.995 4.802 -37.136 1.00 82.25 285 GLN A C 1
ATOM 2269 O O . GLN A 1 285 ? 22.206 5.358 -36.369 1.00 82.25 285 GLN A O 1
ATOM 2274 N N . LEU A 1 286 ? 24.220 4.431 -36.752 1.00 79.81 286 LEU A N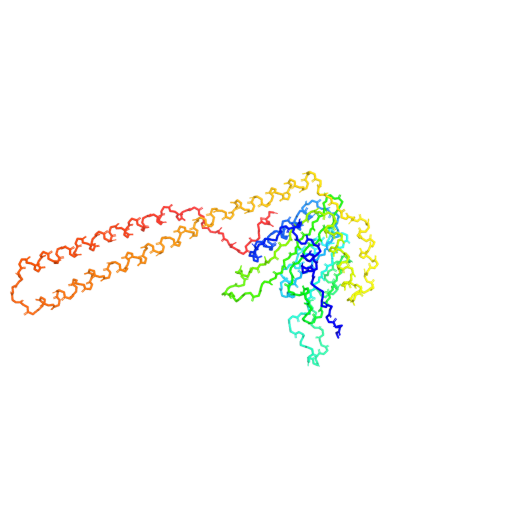 1
ATOM 2275 C CA . LEU A 1 286 ? 24.760 4.708 -35.416 1.00 79.81 286 LEU A CA 1
ATOM 2276 C C . LEU A 1 286 ? 24.895 6.216 -35.149 1.00 79.81 286 LEU A C 1
ATOM 2278 O O . LEU A 1 286 ? 24.554 6.664 -34.053 1.00 79.81 286 LEU A O 1
ATOM 2282 N N . SER A 1 287 ? 25.318 7.004 -36.143 1.00 73.88 287 SER A N 1
ATOM 2283 C CA . SER A 1 287 ? 25.429 8.466 -36.017 1.00 73.88 287 SER A CA 1
ATOM 2284 C C . SER A 1 287 ? 24.072 9.106 -35.716 1.00 73.88 287 SER A C 1
ATOM 2286 O O . SER A 1 287 ? 23.943 9.840 -34.737 1.00 73.88 287 SER A O 1
ATOM 2288 N N . LYS A 1 288 ? 23.024 8.734 -36.465 1.00 78.81 288 LYS A N 1
ATOM 2289 C CA . LYS A 1 288 ? 21.649 9.227 -36.242 1.00 78.81 288 LYS A CA 1
ATOM 2290 C C . LYS A 1 288 ? 21.116 8.893 -34.848 1.00 78.81 288 LYS A C 1
ATOM 2292 O O . LYS A 1 288 ? 20.438 9.703 -34.224 1.00 78.81 288 LYS A O 1
ATOM 2297 N N . VAL A 1 289 ? 21.436 7.700 -34.347 1.00 77.19 289 VAL A N 1
ATOM 2298 C CA . VAL A 1 289 ? 21.092 7.282 -32.980 1.00 77.19 289 VAL A CA 1
ATOM 2299 C C . VAL A 1 289 ? 21.817 8.140 -31.933 1.00 77.19 289 VAL A C 1
ATOM 2301 O O . VAL A 1 289 ? 21.231 8.480 -30.905 1.00 77.19 289 VAL A O 1
ATOM 2304 N N . SER A 1 290 ? 23.072 8.520 -32.185 1.00 67.50 290 SER A N 1
ATOM 2305 C CA . SER A 1 290 ? 23.856 9.351 -31.265 1.00 67.50 290 SER A CA 1
ATOM 2306 C C . SER A 1 290 ? 23.407 10.819 -31.219 1.00 67.50 290 SER A C 1
ATOM 2308 O O . SER A 1 290 ? 23.363 11.394 -30.133 1.00 67.50 290 SER A O 1
ATOM 2310 N N . GLU A 1 291 ? 22.986 11.394 -32.349 1.00 66.56 291 GLU A N 1
ATOM 2311 C CA . GLU A 1 291 ? 22.473 12.773 -32.446 1.00 66.56 291 GLU A CA 1
ATOM 2312 C C . GLU A 1 291 ? 21.145 12.956 -31.690 1.00 66.56 291 GLU A C 1
ATOM 2314 O O . GLU A 1 291 ? 20.937 13.967 -31.017 1.00 66.56 291 GLU A O 1
ATOM 2319 N N . PHE A 1 292 ? 20.282 11.933 -31.691 1.00 60.34 292 PHE A N 1
ATOM 2320 C CA . PHE A 1 292 ? 19.040 11.932 -30.905 1.00 60.34 292 PHE A CA 1
ATOM 2321 C C . PHE A 1 292 ? 19.298 12.057 -29.390 1.00 60.34 292 PHE A C 1
ATOM 2323 O O . PHE A 1 292 ? 18.476 12.592 -28.644 1.00 60.34 292 PHE A O 1
ATOM 2330 N N . LYS A 1 293 ? 20.460 11.589 -28.910 1.00 56.75 293 LYS A N 1
ATOM 2331 C CA . LYS A 1 293 ? 20.831 11.655 -27.491 1.00 56.75 293 LYS A CA 1
ATOM 2332 C C . LYS A 1 293 ? 21.158 13.087 -27.060 1.00 56.75 293 LYS A C 1
ATOM 2334 O O . LYS A 1 293 ? 20.752 13.484 -25.972 1.00 56.75 293 LYS A O 1
ATOM 2339 N N . THR A 1 294 ? 21.830 13.870 -27.902 1.00 51.00 294 THR A N 1
ATOM 2340 C CA . THR A 1 294 ? 22.263 15.238 -27.570 1.00 51.00 294 THR A CA 1
ATOM 2341 C C . THR A 1 294 ? 21.111 16.232 -27.420 1.00 51.00 294 THR A C 1
ATOM 2343 O O . THR A 1 294 ? 21.175 17.078 -26.539 1.00 51.00 294 THR A O 1
ATOM 2346 N N . GLU A 1 295 ? 20.021 16.093 -28.178 1.00 49.59 295 GLU A N 1
ATOM 2347 C CA . GLU A 1 295 ? 18.861 16.999 -28.060 1.00 49.59 295 GLU A CA 1
ATOM 2348 C C . GLU A 1 295 ? 17.976 16.706 -26.834 1.00 49.59 295 GLU A C 1
ATOM 2350 O O . GLU A 1 295 ? 17.281 17.583 -26.326 1.00 49.59 295 GLU A O 1
ATOM 2355 N N . SER A 1 296 ? 18.001 15.471 -26.325 1.00 51.47 296 SER A N 1
ATOM 2356 C CA . SER A 1 296 ? 17.150 15.034 -25.207 1.00 51.47 296 SER A CA 1
ATOM 2357 C C . SER A 1 296 ? 17.704 15.335 -23.802 1.00 51.47 296 SER A C 1
ATOM 2359 O O . SER A 1 296 ? 16.957 15.240 -22.824 1.00 51.47 296 SER A O 1
ATOM 2361 N N . PHE A 1 297 ? 18.992 15.682 -23.680 1.00 43.81 297 PHE A N 1
ATOM 2362 C CA . PHE A 1 297 ? 19.715 15.705 -22.397 1.00 43.81 297 PHE A CA 1
ATOM 2363 C C . PHE A 1 297 ? 19.678 17.047 -21.640 1.00 43.81 297 PHE A C 1
ATOM 2365 O O . PHE A 1 297 ? 19.928 17.057 -20.435 1.00 43.81 297 PHE A O 1
ATOM 2372 N N . ASP A 1 298 ? 19.297 18.156 -22.281 1.00 38.59 298 ASP A N 1
ATOM 2373 C CA . ASP A 1 298 ? 19.387 19.503 -21.682 1.00 38.59 298 ASP A CA 1
ATOM 2374 C C . ASP A 1 298 ? 18.236 19.884 -20.723 1.00 38.59 298 ASP A C 1
ATOM 2376 O O . ASP A 1 298 ? 18.223 20.979 -20.166 1.00 38.59 298 ASP A O 1
ATOM 2380 N N . GLY A 1 299 ? 17.257 19.002 -20.484 1.00 40.28 299 GLY A N 1
ATOM 2381 C CA . GLY A 1 299 ? 16.018 19.391 -19.792 1.00 40.28 299 GLY A CA 1
ATOM 2382 C C . GLY A 1 299 ? 15.875 19.057 -18.300 1.00 40.28 299 GLY A C 1
ATOM 2383 O O . GLY A 1 299 ? 15.093 19.719 -17.628 1.00 40.28 299 GLY A O 1
ATOM 2384 N N . PHE A 1 300 ? 16.521 18.010 -17.768 1.00 42.03 300 PHE A N 1
ATOM 2385 C CA . PHE A 1 300 ? 16.112 17.437 -16.464 1.00 42.03 300 PHE A CA 1
ATOM 2386 C C . PHE A 1 300 ? 17.240 16.709 -15.710 1.00 42.03 300 PHE A C 1
ATOM 2388 O O . PHE A 1 300 ? 17.038 15.629 -15.152 1.00 42.03 300 PHE A O 1
ATOM 2395 N N . LEU A 1 301 ? 18.445 17.280 -15.685 1.00 34.16 301 LEU A N 1
ATOM 2396 C CA . LEU A 1 301 ? 19.452 16.874 -14.700 1.00 34.16 301 LEU A CA 1
ATOM 2397 C C . LEU A 1 301 ? 18.959 17.294 -13.304 1.00 34.16 301 LEU A C 1
ATOM 2399 O O . LEU A 1 301 ? 18.515 18.422 -13.135 1.00 34.16 301 LEU A O 1
ATOM 2403 N N . TYR A 1 302 ? 19.056 16.377 -12.337 1.00 37.34 302 TYR A N 1
ATOM 2404 C CA . TYR A 1 302 ? 18.588 16.449 -10.939 1.00 37.34 302 TYR A CA 1
ATOM 2405 C C . TYR A 1 302 ? 17.149 15.983 -10.671 1.00 37.34 302 TYR A C 1
ATOM 2407 O O . TYR A 1 302 ? 16.284 16.761 -10.282 1.00 37.34 302 TYR A O 1
ATOM 2415 N N . LEU A 1 303 ? 16.925 14.668 -10.736 1.00 40.97 303 LEU A N 1
ATOM 2416 C CA . LEU A 1 303 ? 15.918 14.021 -9.891 1.00 40.97 303 LEU A CA 1
ATOM 2417 C C . LEU A 1 303 ? 16.599 12.916 -9.083 1.00 40.97 303 LEU A C 1
ATOM 2419 O O . LEU A 1 303 ? 16.910 11.840 -9.591 1.00 40.97 303 LEU A O 1
ATOM 2423 N N . ASP A 1 304 ? 16.876 13.235 -7.820 1.00 37.50 304 ASP A N 1
ATOM 2424 C CA . ASP A 1 304 ? 17.247 12.261 -6.803 1.00 37.50 304 ASP A CA 1
ATOM 2425 C C . ASP A 1 304 ? 16.028 11.371 -6.533 1.00 37.50 304 ASP A C 1
ATOM 2427 O O . ASP A 1 304 ? 15.062 11.777 -5.893 1.00 37.50 304 ASP A O 1
ATOM 2431 N N . ILE A 1 305 ? 16.076 10.151 -7.060 1.00 39.78 305 ILE A N 1
ATOM 2432 C CA . ILE A 1 305 ? 15.078 9.087 -6.877 1.00 39.78 305 ILE A CA 1
ATOM 2433 C C . ILE A 1 305 ? 14.883 8.669 -5.407 1.00 39.78 305 ILE A C 1
ATOM 2435 O O . ILE A 1 305 ? 13.991 7.872 -5.129 1.00 39.78 305 ILE A O 1
ATOM 2439 N N . ASN A 1 306 ? 15.669 9.204 -4.464 1.00 33.91 306 ASN A N 1
ATOM 2440 C CA . ASN A 1 306 ? 15.478 9.000 -3.025 1.00 33.91 306 ASN A CA 1
ATOM 2441 C C . ASN A 1 306 ? 14.792 10.172 -2.308 1.00 33.91 306 ASN A C 1
ATOM 2443 O O . ASN A 1 306 ? 14.630 10.107 -1.087 1.00 33.91 306 ASN A O 1
ATOM 2447 N N . LYS A 1 307 ? 14.392 11.240 -3.010 1.00 34.22 307 LYS A N 1
ATOM 2448 C CA . LYS A 1 307 ? 13.690 12.363 -2.378 1.00 34.22 307 LYS A CA 1
ATOM 2449 C C . LYS A 1 307 ? 12.172 12.116 -2.365 1.00 34.22 307 LYS A C 1
ATOM 2451 O O . LYS A 1 307 ? 11.583 12.001 -3.439 1.00 34.22 307 LYS A O 1
ATOM 2456 N N . PRO A 1 308 ? 11.516 12.046 -1.191 1.00 34.16 308 PRO A N 1
ATOM 2457 C CA . PRO A 1 308 ? 10.058 12.004 -1.127 1.00 34.16 308 PRO A CA 1
ATOM 2458 C C . PRO A 1 308 ? 9.449 13.295 -1.697 1.00 34.16 308 PRO A C 1
ATOM 2460 O O . PRO A 1 308 ? 10.002 14.383 -1.536 1.00 34.16 308 PRO A O 1
ATOM 2463 N N . LEU A 1 309 ? 8.294 13.157 -2.353 1.00 40.72 309 LEU A N 1
ATOM 2464 C CA . LEU A 1 309 ? 7.596 14.185 -3.143 1.00 40.72 309 LEU A CA 1
ATOM 2465 C C . LEU A 1 309 ? 7.013 15.370 -2.343 1.00 40.72 309 LEU A C 1
ATOM 2467 O O . LEU A 1 309 ? 6.412 16.259 -2.941 1.00 40.72 309 LEU A O 1
ATOM 2471 N N . PHE A 1 310 ? 7.211 15.436 -1.024 1.00 35.56 310 PHE A N 1
ATOM 2472 C CA . PHE A 1 310 ? 6.669 16.504 -0.179 1.00 35.56 310 PHE A CA 1
ATOM 2473 C C . PHE A 1 310 ? 7.719 17.033 0.812 1.00 35.56 310 PHE A C 1
ATOM 2475 O O . PHE A 1 310 ? 7.674 16.758 2.006 1.00 35.56 310 PHE A O 1
ATOM 2482 N N . GLU A 1 311 ? 8.669 17.820 0.310 1.00 27.84 311 GLU A N 1
ATOM 2483 C CA . GLU A 1 311 ? 9.267 18.921 1.076 1.00 27.84 311 GLU A CA 1
ATOM 2484 C C . GLU A 1 311 ? 8.962 20.219 0.315 1.00 27.84 311 GLU A C 1
ATOM 2486 O O . GLU A 1 311 ? 9.667 20.581 -0.630 1.00 27.84 311 GLU A O 1
ATOM 2491 N N . VAL A 1 312 ? 7.866 20.874 0.709 1.00 30.58 312 VAL A N 1
ATOM 2492 C CA . VAL A 1 312 ? 7.646 22.320 0.548 1.00 30.58 312 VAL A CA 1
ATOM 2493 C C . VAL A 1 312 ? 7.600 22.913 1.944 1.00 30.58 312 VAL A C 1
ATOM 2495 O O . VAL A 1 312 ? 6.879 22.330 2.785 1.00 30.58 312 VAL A O 1
#

pLDDT: mean 79.55, std 18.55, range [27.84, 98.56]

Mean predicted aligned error: 12.02 Å